Protein 8XPF (pdb70)

Secondary structure (DSSP, 8-state):
--HHHHHHHHHHHSEEEETTSS-HHHHHHHHHHHHHHS-----TGGGS-EESSPS-HHHHTGGG-HHHHHHHHHHHT-S-EEEEEEEEEEEE-GGGS---PPPPB---S-TT--S----SGGG--EEEEEESS-B-TTS--EEEEEEHHHHT--SS-TTSSSB--TTT-HHHHHH-EEE-B-TT-EEEEETTEEEE-----SSS-EEEEEEEEEEETTSTTSPPPP----TTSTTHHHHHHHHHHS-HHHHGGGTPPPTT-TT--HHHHHHHHHHSTT---GGG--/--SSBS-SSSS-B--

InterPro domains:
  IPR008775 Phytanoyl-CoA dioxygenase-like [PF05721] (13-214)

Nearest PDB structures (foldseek):
  7dt0-assembly3_D  TM=7.543E-01  e=2.116E-10  uncultured bacterium esnapd13
  5epa-assembly6_F  TM=6.819E-01  e=4.530E-11  Streptomyces nogalater
  7dt0-assembly4_G  TM=7.265E-01  e=2.116E-10  uncultured bacterium esnapd13
  4nmi-assembly1_A-2  TM=7.292E-01  e=3.258E-10  Virgibacillus salexigens
  5nch-assembly1_B  TM=6.716E-01  e=6.166E-11  Streptomyces muensis

Organism: NCBI:txid1761906

B-factor: mean 30.23, std 12.03, range [14.59, 106.21]

Sequence (301 aa):
MDSKSIAAELATRGYALVPDFLTGDALTEAVAAIETYFPDPEVAALKHAVPFPFTSNALNRHPLDLRVISSVVEELLGTTDLRMTSSFIQAKYGTAYGESKDQRLHNDAWAASSLVHPRADGVYQRVYGILYLTDVTEDTAPTYVVDRAAHLGVPLLTPEGTGAYSKEAYPELYERERPVVVSKGSLLLFVGDIVHRGSAYHGHLGRRLALFFNIHGAQARWTDKHLWSLRPAHPDWGTFRDLMIELEPRQRHLLGFPPPGDDYWTEETIKHLSEMYPGIDVEPYLPWYGWASNDGEGVAII

Solvent-accessible surface area: 14273 Å² total; per-residue (Å²): 88,88,30,134,57,19,5,57,69,0,42,86,122,0,62,12,63,14,88,92,6,9,78,54,111,44,24,91,90,0,28,55,7,0,65,106,46,2,71,76,40,165,74,81,81,56,39,60,3,42,39,1,24,1,74,31,21,12,0,0,80,7,0,0,25,62,87,0,0,32,0,0,31,73,21,4,64,22,93,51,0,50,1,12,2,0,15,0,27,3,50,8,0,61,44,54,35,166,33,94,76,78,104,0,34,8,41,9,43,6,69,71,63,127,71,101,11,128,35,73,33,31,60,11,24,0,32,1,11,0,0,2,26,84,4,69,111,75,25,0,2,4,44,3,21,38,20,1,84,102,55,68,19,60,21,80,5,128,87,50,56,14,14,0,16,133,152,66,33,76,140,7,26,121,164,22,147,42,10,77,11,71,98,0,2,0,0,0,6,0,1,5,0,0,10,21,14,3,12,12,117,22,115,120,22,23,14,1,0,0,27,2,8,0,5,0,24,76,5,215,59,19,78,94,9,151,66,105,39,175,80,92,78,124,45,24,21,35,14,79,67,0,7,53,85,4,84,46,94,19,4,41,2,21,34,24,35,49,74,78,55,145,112,14,64,158,110,24,17,116,73,14,47,101,87,16,85,72,14,85,29,132,53,3,98,120,103,68,2,59,30,96,88,41,74,147,27,61,12,70,76

Foldseek 3Di:
DDLLVQLVCCVFFFKDKFACLDDDVLLVVLLVQLCVLVPFVCPVVQQDWAWDDGLAVSQVCPVLPPSNLSNVCNNQVHLQKAWQTKTKGKAWAPLVHDFFWDFWFFQLAAPVPPDDADCHHQRKKKKKKQWSAFFDPQAWFKKFAGFCVVVVHDCQHPVGHRGDDCVRCVVRVVRIDGDGGHHRMMMMGIRRTTIITGTNNDHGGIIIIMMIMMGHCVVVVHHHYDDDDDCVDPSLVNVLVVQQPDDQSSVSNHVDQFAPGPVDDPVVLVVNCVSRPNHDCVSRHD/DPDDDDQPPHGHDHD

Radius of gyration: 19.46 Å; Cα contacts (8 Å, |Δi|>4): 621; chains: 2; bounding box: 51×50×48 Å

Structure (mmCIF, N/CA/C/O backbone):
data_8XPF
#
_entry.id   8XPF
#
_cell.length_a   121.363
_cell.length_b   61.010
_cell.length_c   56.346
_cell.angle_alpha   90.00
_cell.angle_beta   112.60
_cell.angle_gamma   90.00
#
_symmetry.space_group_name_H-M   'C 1 2 1'
#
loop_
_entity.id
_entity.type
_entity.pdbx_description
1 polymer '2OG-Fe(II) oxygenase'
2 polymer 'small peptide'
3 non-polymer '2-OXOGLUTARIC ACID'
4 non-polymer 'FE (III) ION'
5 water water
#
loop_
_atom_site.group_PDB
_atom_site.id
_atom_site.type_symbol
_atom_site.label_atom_id
_atom_site.label_alt_id
_atom_site.label_comp_id
_atom_site.label_asym_id
_atom_site.label_entity_id
_atom_site.label_seq_id
_atom_site.pdbx_PDB_ins_code
_atom_site.Cartn_x
_atom_site.Cartn_y
_atom_site.Cartn_z
_atom_site.occupancy
_atom_site.B_iso_or_equiv
_atom_site.auth_seq_id
_atom_site.auth_comp_id
_atom_site.auth_asym_id
_atom_site.auth_atom_id
_atom_site.pdbx_PDB_model_num
ATOM 1 N N . MET A 1 1 ? 24.128 -0.187 18.503 1.00 52.32 1 MET A N 1
ATOM 2 C CA . MET A 1 1 ? 24.037 0.050 17.063 1.00 45.95 1 MET A CA 1
ATOM 3 C C . MET A 1 1 ? 24.063 1.538 16.726 1.00 41.81 1 MET A C 1
ATOM 4 O O . MET A 1 1 ? 23.343 2.337 17.322 1.00 46.73 1 MET A O 1
ATOM 9 N N . ASP A 1 2 ? 24.898 1.891 15.756 1.00 38.50 2 ASP A N 1
ATOM 10 C CA . ASP A 1 2 ? 25.029 3.252 15.246 1.00 37.55 2 ASP A CA 1
ATOM 11 C C . ASP A 1 2 ? 24.327 3.255 13.893 1.00 36.21 2 ASP A C 1
ATOM 12 O O . ASP A 1 2 ? 24.871 2.752 12.907 1.00 33.77 2 ASP A O 1
ATOM 17 N N . SER A 1 3 ? 23.117 3.823 13.850 1.00 31.05 3 SER A N 1
ATOM 18 C CA . SER A 1 3 ? 22.296 3.743 12.643 1.00 31.50 3 SER A CA 1
ATOM 19 C C . SER A 1 3 ? 23.014 4.325 11.434 1.00 32.38 3 SER A C 1
ATOM 20 O O . SER A 1 3 ? 23.009 3.729 10.351 1.00 30.98 3 SER A O 1
ATOM 23 N N . LYS A 1 4 ? 23.601 5.511 11.588 1.00 33.13 4 LYS A N 1
ATOM 24 C CA . LYS A 1 4 ? 24.249 6.155 10.450 1.00 32.81 4 LYS A CA 1
ATOM 25 C C . LYS A 1 4 ? 25.458 5.358 9.981 1.00 35.81 4 LYS A C 1
ATOM 26 O O . LYS A 1 4 ? 25.711 5.253 8.775 1.00 35.25 4 LYS A O 1
ATOM 32 N N . SER A 1 5 ? 26.202 4.773 10.916 1.00 30.89 5 SER A N 1
ATOM 33 C CA . SER A 1 5 ? 27.352 3.957 10.545 1.00 33.59 5 SER A CA 1
ATOM 34 C C . SER A 1 5 ? 26.916 2.703 9.796 1.00 31.73 5 SER A C 1
ATOM 35 O O . SER A 1 5 ? 27.485 2.352 8.752 1.00 30.09 5 SER A O 1
ATOM 38 N N . ILE A 1 6 ? 25.903 2.013 10.314 1.00 28.88 6 ILE A N 1
ATOM 39 C CA . ILE A 1 6 ? 25.429 0.802 9.656 1.00 26.14 6 ILE A CA 1
ATOM 40 C C . ILE A 1 6 ? 24.869 1.129 8.282 1.00 27.69 6 ILE A C 1
ATOM 41 O O . ILE A 1 6 ? 25.130 0.415 7.310 1.00 26.09 6 ILE A O 1
ATOM 46 N N . ALA A 1 7 ? 24.082 2.205 8.180 1.00 27.70 7 ALA A N 1
ATOM 47 C CA . ALA A 1 7 ? 23.516 2.569 6.885 1.00 26.86 7 ALA A CA 1
ATOM 48 C C . ALA A 1 7 ? 24.604 2.922 5.877 1.00 29.77 7 ALA A C 1
ATOM 49 O O . ALA A 1 7 ? 24.457 2.634 4.684 1.00 27.38 7 ALA A O 1
ATOM 51 N N . ALA A 1 8 ? 25.706 3.524 6.336 1.00 28.00 8 ALA A N 1
ATOM 52 C CA . ALA A 1 8 ? 26.822 3.817 5.442 1.00 27.31 8 ALA A CA 1
ATOM 53 C C . ALA A 1 8 ? 27.482 2.538 4.945 1.00 29.62 8 ALA A C 1
ATOM 54 O O . ALA A 1 8 ? 27.864 2.451 3.774 1.00 27.97 8 ALA A O 1
ATOM 56 N N . GLU A 1 9 ? 27.650 1.541 5.819 1.00 29.55 9 GLU A N 1
ATOM 57 C CA . GLU A 1 9 ? 28.207 0.269 5.370 1.00 29.29 9 GLU A CA 1
ATOM 58 C C . GLU A 1 9 ? 27.275 -0.417 4.380 1.00 27.68 9 GLU A C 1
ATOM 59 O O . GLU A 1 9 ? 27.727 -0.979 3.377 1.00 25.92 9 GLU A O 1
ATOM 65 N N . LEU A 1 10 ? 25.966 -0.381 4.635 1.00 25.00 10 LEU A N 1
ATOM 66 C CA . LEU A 1 10 ? 25.033 -0.942 3.666 1.00 22.75 10 LEU A CA 1
ATOM 67 C C . LEU A 1 10 ? 25.160 -0.244 2.320 1.00 23.09 10 LEU A C 1
ATOM 68 O O . LEU A 1 10 ? 25.140 -0.898 1.270 1.00 23.72 10 LEU A O 1
ATOM 73 N N . ALA A 1 11 ? 25.297 1.084 2.328 1.00 24.89 11 ALA A N 1
ATOM 74 C CA . ALA A 1 11 ? 25.360 1.806 1.062 1.00 25.61 11 ALA A CA 1
ATOM 75 C C . ALA A 1 11 ? 26.636 1.485 0.292 1.00 23.96 11 ALA A C 1
ATOM 76 O O . ALA A 1 11 ? 26.606 1.386 -0.942 1.00 26.35 11 ALA A O 1
ATOM 78 N N . THR A 1 12 ? 27.762 1.314 0.994 1.00 24.37 12 THR A N 1
ATOM 79 C CA . THR A 1 12 ? 29.055 1.115 0.346 1.00 27.15 12 THR A CA 1
ATOM 80 C C . THR A 1 12 ? 29.331 -0.339 -0.014 1.00 28.63 12 THR A C 1
ATOM 81 O O . THR A 1 12 ? 29.819 -0.618 -1.118 1.00 28.20 12 THR A O 1
ATOM 85 N N . ARG A 1 13 ? 29.042 -1.269 0.900 1.00 24.63 13 ARG A N 1
ATOM 86 C CA . ARG A 1 13 ? 29.378 -2.670 0.718 1.00 25.65 13 ARG A CA 1
ATOM 87 C C . ARG A 1 13 ? 28.165 -3.547 0.467 1.00 22.93 13 ARG A C 1
ATOM 88 O O . ARG A 1 13 ? 28.326 -4.694 0.043 1.00 23.27 13 ARG A O 1
ATOM 96 N N . GLY A 1 14 ? 26.961 -3.050 0.745 1.00 21.23 14 GLY A N 1
ATOM 97 C CA . GLY A 1 14 ? 25.756 -3.821 0.561 1.00 19.98 14 GLY A CA 1
ATOM 98 C C . GLY A 1 14 ? 25.306 -4.634 1.759 1.00 19.33 14 GLY A C 1
ATOM 99 O O . GLY A 1 14 ? 24.182 -5.137 1.746 1.00 20.03 14 GLY A O 1
ATOM 100 N N . TYR A 1 15 ? 26.122 -4.761 2.801 1.00 19.01 15 TYR A N 1
ATOM 101 C CA . TYR A 1 15 ? 25.758 -5.583 3.950 1.00 19.41 15 TYR A CA 1
ATOM 102 C C . TYR A 1 15 ? 26.514 -5.097 5.174 1.00 19.98 15 TYR A C 1
ATOM 103 O O . TYR A 1 15 ? 27.576 -4.470 5.072 1.00 22.35 15 TYR A O 1
ATOM 112 N N . ALA A 1 16 ? 25.966 -5.429 6.340 1.00 20.38 16 ALA A N 1
ATOM 113 C CA . ALA A 1 16 ? 26.623 -5.165 7.608 1.00 23.47 16 ALA A CA 1
ATOM 114 C C . ALA A 1 16 ? 26.201 -6.252 8.581 1.00 22.22 16 ALA A C 1
ATOM 115 O O . ALA A 1 16 ? 25.014 -6.569 8.667 1.00 22.00 16 ALA A O 1
ATOM 117 N N . LEU A 1 17 ? 27.162 -6.830 9.288 1.00 24.55 17 LEU A N 1
ATOM 118 C CA . LEU A 1 17 ? 26.889 -7.818 10.323 1.00 26.00 17 LEU A CA 1
ATOM 119 C C . LEU A 1 17 ? 26.917 -7.133 11.686 1.00 24.41 17 LEU A C 1
ATOM 120 O O . LEU A 1 17 ? 27.922 -6.511 12.051 1.00 29.74 17 LEU A O 1
ATOM 125 N N . VAL A 1 18 ? 25.825 -7.258 12.438 1.00 24.87 18 VAL A N 1
ATOM 126 C CA . VAL A 1 18 ? 25.709 -6.684 13.777 1.00 28.16 18 VAL A CA 1
ATOM 127 C C . VAL A 1 18 ? 25.848 -7.807 14.797 1.00 26.92 18 VAL A C 1
ATOM 128 O O . VAL A 1 18 ? 24.889 -8.564 15.009 1.00 27.70 18 VAL A O 1
ATOM 132 N N . PRO A 1 19 ? 26.994 -7.957 15.453 1.00 28.73 19 PRO A N 1
ATOM 133 C CA . PRO A 1 19 ? 27.104 -8.985 16.487 1.00 31.85 19 PRO A CA 1
ATOM 134 C C . PRO A 1 19 ? 26.266 -8.597 17.694 1.00 31.16 19 PRO A C 1
ATOM 135 O O . PRO A 1 19 ? 26.054 -7.416 17.979 1.00 35.18 19 PRO A O 1
ATOM 139 N N . ASP A 1 20 ? 25.742 -9.607 18.380 1.00 32.96 20 ASP A N 1
ATOM 140 C CA . ASP A 1 20 ? 25.089 -9.390 19.672 1.00 30.87 20 ASP A CA 1
ATOM 141 C C . ASP A 1 20 ? 23.878 -8.464 19.551 1.00 31.78 20 ASP A C 1
ATOM 142 O O . ASP A 1 20 ? 23.585 -7.660 20.440 1.00 33.92 20 ASP A O 1
ATOM 147 N N . PHE A 1 21 ? 23.166 -8.576 18.431 1.00 27.17 21 PHE A N 1
ATOM 148 C CA . PHE A 1 21 ? 21.922 -7.838 18.276 1.00 25.74 21 PHE A CA 1
ATOM 149 C C . PHE A 1 21 ? 20.931 -8.232 19.363 1.00 30.10 21 PHE A C 1
ATOM 150 O O . PHE A 1 21 ? 20.240 -7.376 19.928 1.00 28.95 21 PHE A O 1
ATOM 158 N N . LEU A 1 22 ? 20.848 -9.524 19.667 1.00 27.38 22 LEU A N 1
ATOM 159 C CA . LEU A 1 22 ? 20.161 -10.020 20.850 1.00 28.35 22 LEU A CA 1
ATOM 160 C C . LEU A 1 22 ? 21.192 -10.589 21.810 1.00 32.35 22 LEU A C 1
ATOM 161 O O . LEU A 1 22 ? 22.126 -11.282 21.390 1.00 33.49 22 LEU A O 1
ATOM 166 N N . THR A 1 23 ? 21.022 -10.288 23.098 1.00 31.74 23 THR A N 1
ATOM 167 C CA . THR A 1 23 ? 21.850 -10.841 24.161 1.00 33.69 23 THR A CA 1
ATOM 168 C C . THR A 1 23 ? 20.952 -11.172 25.342 1.00 33.22 23 THR A C 1
ATOM 169 O O . THR A 1 23 ? 19.770 -10.829 25.360 1.00 33.39 23 THR A O 1
ATOM 173 N N . GLY A 1 24 ? 21.525 -11.845 26.336 1.00 35.95 24 GLY A N 1
ATOM 174 C CA . GLY A 1 24 ? 20.816 -12.077 27.578 1.00 38.65 24 GLY A CA 1
ATOM 175 C C . GLY A 1 24 ? 19.533 -12.869 27.400 1.00 37.94 24 GLY A C 1
ATOM 176 O O . GLY A 1 24 ? 19.414 -13.754 26.541 1.00 36.68 24 GLY A O 1
ATOM 177 N N . ASP A 1 25 ? 18.542 -12.535 28.233 1.00 36.32 25 ASP A N 1
ATOM 178 C CA . ASP A 1 25 ? 17.271 -13.251 28.192 1.00 37.77 25 ASP A CA 1
ATOM 179 C C . ASP A 1 25 ? 16.569 -13.104 26.849 1.00 34.97 25 ASP A C 1
ATOM 180 O O . ASP A 1 25 ? 15.868 -14.024 26.416 1.00 36.45 25 ASP A O 1
ATOM 185 N N . ALA A 1 26 ? 16.711 -11.956 26.185 1.00 32.43 26 ALA A N 1
ATOM 186 C CA . ALA A 1 26 ? 16.076 -11.809 24.880 1.00 30.49 26 ALA A CA 1
ATOM 187 C C . ALA A 1 26 ? 16.579 -12.866 23.903 1.00 31.74 26 ALA A C 1
ATOM 188 O O . ALA A 1 26 ? 15.793 -13.449 23.146 1.00 29.53 26 ALA A O 1
ATOM 190 N N . LEU A 1 27 ? 17.889 -13.131 23.905 1.00 30.48 27 LEU A N 1
ATOM 191 C CA . LEU A 1 27 ? 18.416 -14.177 23.037 1.00 29.78 27 LEU A CA 1
ATOM 192 C C . LEU A 1 27 ? 17.884 -15.541 23.458 1.00 28.39 27 LEU A C 1
ATOM 193 O O . LEU A 1 27 ? 17.382 -16.308 22.628 1.00 29.06 27 LEU A O 1
ATOM 198 N N . THR A 1 28 ? 17.957 -15.846 24.754 1.00 31.64 28 THR A N 1
ATOM 199 C CA . THR A 1 28 ? 17.490 -17.141 25.241 1.00 30.10 28 THR A CA 1
ATOM 200 C C . THR A 1 28 ? 16.022 -17.368 24.900 1.00 30.80 28 THR A C 1
ATOM 201 O O . THR A 1 28 ? 15.633 -18.470 24.496 1.00 30.39 28 THR A O 1
ATOM 205 N N . GLU A 1 29 ? 15.194 -16.334 25.040 1.00 29.39 29 GLU A N 1
ATOM 206 C CA . GLU A 1 29 ? 13.771 -16.488 24.754 1.00 29.77 29 GLU A CA 1
ATOM 207 C C . GLU A 1 29 ? 13.520 -16.681 23.267 1.00 28.90 29 GLU A C 1
ATOM 208 O O . GLU A 1 29 ? 12.634 -17.453 22.877 1.00 27.54 29 GLU A O 1
ATOM 214 N N . ALA A 1 30 ? 14.285 -15.983 22.422 1.00 25.95 30 ALA A N 1
ATOM 215 C CA . ALA A 1 30 ? 14.114 -16.145 20.983 1.00 25.66 30 ALA A CA 1
ATOM 216 C C . ALA A 1 30 ? 14.533 -17.540 20.543 1.00 26.26 30 ALA A C 1
ATOM 217 O O . ALA A 1 30 ? 13.861 -18.161 19.706 1.00 24.78 30 ALA A O 1
ATOM 219 N N . VAL A 1 31 ? 15.630 -18.054 21.108 1.00 26.06 31 VAL A N 1
ATOM 220 C CA . VAL A 1 31 ? 16.066 -19.408 20.779 1.00 28.76 31 VAL A CA 1
ATOM 221 C C . VAL A 1 31 ? 15.002 -20.414 21.187 1.00 28.81 31 VAL A C 1
ATOM 222 O O . VAL A 1 31 ? 14.632 -21.306 20.414 1.00 29.55 31 VAL A O 1
ATOM 226 N N . ALA A 1 32 ? 14.486 -20.282 22.412 1.00 29.13 32 ALA A N 1
ATOM 227 C CA . ALA A 1 32 ? 13.457 -21.205 22.869 1.00 31.72 32 ALA A CA 1
ATOM 228 C C . ALA A 1 32 ? 12.246 -21.149 21.951 1.00 29.25 32 ALA A C 1
ATOM 229 O O . ALA A 1 32 ? 11.668 -22.186 21.609 1.00 32.56 32 ALA A O 1
ATOM 231 N N . ALA A 1 33 ? 11.863 -19.943 21.528 1.00 26.90 33 ALA A N 1
ATOM 232 C CA . ALA A 1 33 ? 10.674 -19.783 20.697 1.00 27.11 33 ALA A CA 1
ATOM 233 C C . ALA A 1 33 ? 10.838 -20.493 19.360 1.00 27.94 33 ALA A C 1
ATOM 234 O O . ALA A 1 33 ? 9.947 -21.232 18.925 1.00 28.37 33 ALA A O 1
ATOM 236 N N . ILE A 1 34 ? 11.969 -20.272 18.681 1.00 26.22 34 ILE A N 1
ATOM 237 C CA . ILE A 1 34 ? 12.158 -20.923 17.389 1.00 26.12 34 ILE A CA 1
ATOM 238 C C . ILE A 1 34 ? 12.296 -22.432 17.550 1.00 27.39 34 ILE A C 1
ATOM 239 O O . ILE A 1 34 ? 11.911 -23.194 16.655 1.00 27.40 34 ILE A O 1
ATOM 244 N N . GLU A 1 35 ? 12.806 -22.893 18.694 1.00 29.42 35 GLU A N 1
ATOM 245 C CA . GLU A 1 35 ? 12.915 -24.328 18.931 1.00 30.38 35 GLU A CA 1
ATOM 246 C C . GLU A 1 35 ? 11.561 -25.001 19.141 1.00 33.81 35 GLU A C 1
ATOM 247 O O . GLU A 1 35 ? 11.457 -26.217 18.935 1.00 36.44 35 GLU A O 1
ATOM 253 N N . THR A 1 36 ? 10.520 -24.252 19.537 1.00 31.20 36 THR A N 1
ATOM 254 C CA . THR A 1 36 ? 9.183 -24.843 19.542 1.00 34.33 36 THR A CA 1
ATOM 255 C C . THR A 1 36 ? 8.775 -25.288 18.143 1.00 32.48 36 THR A C 1
ATOM 256 O O . THR A 1 36 ? 8.005 -26.243 17.993 1.00 35.98 36 THR A O 1
ATOM 260 N N . TYR A 1 37 ? 9.294 -24.630 17.109 1.00 29.54 37 TYR A N 1
ATOM 261 C CA . TYR A 1 3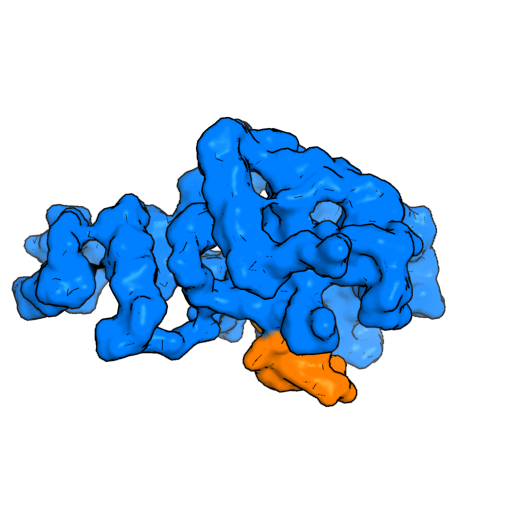7 ? 8.964 -25.006 15.742 1.00 28.30 37 TYR A CA 1
ATOM 262 C C . TYR A 1 37 ? 9.955 -26.007 15.171 1.00 30.95 37 TYR A C 1
ATOM 263 O O . TYR A 1 37 ? 9.565 -26.930 14.446 1.00 31.78 37 TYR A O 1
ATOM 272 N N . PHE A 1 38 ? 11.237 -25.835 15.470 1.00 30.40 38 PHE A N 1
ATOM 273 C CA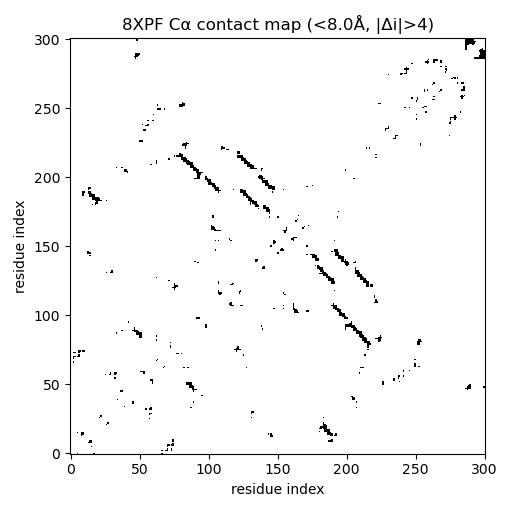 . PHE A 1 38 ? 12.295 -26.663 14.897 1.00 29.14 38 PHE A CA 1
ATOM 274 C C . PHE A 1 38 ? 13.130 -27.221 16.037 1.00 33.40 38 PHE A C 1
ATOM 275 O O . PHE A 1 38 ? 14.200 -26.686 16.361 1.00 34.78 38 PHE A O 1
ATOM 283 N N . PRO A 1 39 ? 12.676 -28.299 16.666 1.00 34.70 39 PRO A N 1
ATOM 284 C CA . PRO A 1 39 ? 13.405 -28.846 17.817 1.00 37.97 39 PRO A CA 1
ATOM 285 C C . PRO A 1 39 ? 14.734 -29.461 17.399 1.00 39.74 39 PRO A C 1
ATOM 286 O O . PRO A 1 39 ? 15.009 -29.709 16.223 1.00 40.73 39 PRO A O 1
ATOM 290 N N . ASP A 1 40 ? 15.574 -29.695 18.398 1.00 41.80 40 ASP A N 1
ATOM 291 C CA . ASP A 1 40 ? 16.875 -30.317 18.186 1.00 48.48 40 ASP A CA 1
ATOM 292 C C . ASP A 1 40 ? 16.660 -31.718 17.626 1.00 49.53 40 ASP A C 1
ATOM 293 O O . ASP A 1 40 ? 16.153 -32.595 18.336 1.00 48.85 40 ASP A O 1
ATOM 298 N N . PRO A 1 41 ? 17.014 -31.968 16.361 1.00 47.14 41 PRO A N 1
ATOM 299 C CA . PRO A 1 41 ? 16.741 -33.286 15.766 1.00 49.07 41 PRO A CA 1
ATOM 300 C C . PRO A 1 41 ? 17.509 -34.423 16.416 1.00 53.40 41 PRO A C 1
ATOM 301 O O . PRO A 1 41 ? 17.184 -35.591 16.160 1.00 54.31 41 PRO A O 1
ATOM 305 N N . GLU A 1 42 ? 18.507 -34.126 17.239 1.00 52.82 42 GLU A N 1
ATOM 306 C CA . GLU A 1 42 ? 19.209 -35.159 17.986 1.00 62.41 42 GLU A CA 1
ATOM 307 C C . GLU A 1 42 ? 18.243 -35.890 18.917 1.00 68.54 42 GLU A C 1
ATOM 308 O O . GLU A 1 42 ? 18.399 -37.083 19.183 1.00 67.02 42 GLU A O 1
ATOM 314 N N . VAL A 1 51 ? 11.147 -34.715 9.451 1.00 63.97 51 VAL A N 1
ATOM 315 C CA . VAL A 1 51 ? 11.897 -33.476 9.267 1.00 55.37 51 VAL A CA 1
ATOM 316 C C . VAL A 1 51 ? 11.581 -32.818 7.925 1.00 52.64 51 VAL A C 1
ATOM 317 O O . VAL A 1 51 ? 11.869 -31.638 7.720 1.00 48.31 51 VAL A O 1
ATOM 321 N N . ALA A 1 52 ? 10.969 -33.582 7.017 1.00 53.98 52 ALA A N 1
ATOM 322 C CA . ALA A 1 52 ? 10.627 -33.051 5.699 1.00 49.47 52 ALA A CA 1
ATOM 323 C C . ALA A 1 52 ? 9.805 -31.770 5.813 1.00 47.56 52 ALA A C 1
ATOM 324 O O . ALA A 1 52 ? 10.165 -30.726 5.255 1.00 46.48 52 ALA A O 1
ATOM 326 N N . ALA A 1 53 ? 8.683 -31.838 6.533 1.00 47.31 53 ALA A N 1
ATOM 327 C CA . ALA A 1 53 ? 7.858 -30.650 6.728 1.00 47.99 53 ALA A CA 1
ATOM 328 C C . ALA A 1 53 ? 8.607 -29.564 7.488 1.00 42.49 53 ALA A C 1
ATOM 329 O O . ALA A 1 53 ? 8.342 -28.371 7.287 1.00 38.23 53 ALA A O 1
ATOM 331 N N . LEU A 1 54 ? 9.559 -29.949 8.347 1.00 39.89 54 LEU A N 1
ATOM 332 C CA . LEU A 1 54 ? 10.313 -28.970 9.124 1.00 38.17 54 LEU A CA 1
ATOM 333 C C . LEU A 1 54 ? 11.326 -28.188 8.292 1.00 34.36 54 LEU A C 1
ATOM 334 O O . LEU A 1 54 ? 11.930 -27.245 8.815 1.00 32.61 54 LEU A O 1
ATOM 339 N N . LYS A 1 55 ? 11.523 -28.541 7.022 1.00 31.88 55 LYS A N 1
ATOM 340 C CA . LYS A 1 55 ? 12.353 -27.730 6.141 1.00 31.58 55 LYS A CA 1
ATOM 341 C C . LYS A 1 55 ? 11.629 -26.501 5.596 1.00 28.99 55 LYS A C 1
ATOM 342 O O . LYS A 1 55 ? 12.276 -25.629 5.012 1.00 28.21 55 LYS A O 1
ATOM 348 N N . HIS A 1 56 ? 10.315 -26.388 5.783 1.00 28.64 56 HIS A N 1
ATOM 349 C CA . HIS A 1 56 ? 9.588 -25.261 5.212 1.00 28.03 56 HIS A CA 1
ATOM 350 C C . HIS A 1 56 ? 9.639 -24.050 6.133 1.00 24.14 56 HIS A C 1
ATOM 351 O O . HIS A 1 56 ? 9.488 -24.173 7.351 1.00 27.45 56 HIS A O 1
ATOM 358 N N . ALA A 1 57 ? 9.856 -22.882 5.534 1.00 25.20 57 ALA A N 1
ATOM 359 C CA . ALA A 1 57 ? 9.788 -21.630 6.272 1.00 21.93 57 ALA A CA 1
ATOM 360 C C . ALA A 1 57 ? 8.369 -21.431 6.795 1.00 22.76 57 ALA A C 1
ATOM 361 O O . ALA A 1 57 ? 7.397 -21.793 6.129 1.00 25.29 57 ALA A O 1
ATOM 363 N N . VAL A 1 58 ? 8.259 -20.858 7.986 1.00 18.05 58 VAL A N 1
ATOM 364 C CA . VAL A 1 58 ? 6.983 -20.548 8.634 1.00 17.32 58 VAL A CA 1
ATOM 365 C C . VAL A 1 58 ? 6.833 -19.034 8.667 1.00 17.66 58 VAL A C 1
ATOM 366 O O . VAL A 1 58 ? 7.725 -18.349 9.176 1.00 16.79 58 VAL A O 1
ATOM 370 N N . PRO A 1 59 ? 5.738 -18.478 8.156 1.00 16.94 59 PRO A N 1
ATOM 371 C CA . PRO A 1 59 ? 5.600 -17.023 8.066 1.00 17.57 59 PRO A CA 1
ATOM 372 C C . PRO A 1 59 ? 5.097 -16.381 9.356 1.00 17.56 59 PRO A C 1
ATOM 373 O O . PRO A 1 59 ? 4.399 -16.998 10.169 1.00 19.52 59 PRO A O 1
ATOM 377 N N . PHE A 1 60 ? 5.453 -15.101 9.499 1.00 17.32 60 PHE A N 1
ATOM 378 C CA . PHE A 1 60 ? 4.917 -14.226 10.544 1.00 17.61 60 PHE A CA 1
ATOM 379 C C . PHE A 1 60 ? 3.399 -14.114 10.376 1.00 17.31 60 PHE A C 1
ATOM 380 O O . PHE A 1 60 ? 2.897 -14.163 9.250 1.00 18.67 60 PHE A O 1
ATOM 388 N N . PRO A 1 61 ? 2.637 -13.982 11.474 1.00 17.32 61 PRO A N 1
ATOM 389 C CA . PRO A 1 61 ? 3.059 -13.881 12.871 1.00 17.69 61 PRO A CA 1
ATOM 390 C C . PRO A 1 61 ? 3.267 -15.248 13.506 1.00 19.23 61 PRO A C 1
ATOM 391 O O . PRO A 1 61 ? 2.610 -16.251 13.189 1.00 20.21 61 PRO A O 1
ATOM 395 N N . PHE A 1 62 ? 4.205 -15.286 14.448 1.00 18.88 62 PHE A N 1
ATOM 396 C CA . PHE A 1 62 ? 4.586 -16.500 15.147 1.00 21.20 62 PHE A CA 1
ATOM 397 C C . PHE A 1 62 ? 3.818 -16.644 16.456 1.00 22.87 62 PHE A C 1
ATOM 398 O O . PHE A 1 62 ? 3.093 -15.745 16.892 1.00 23.14 62 PHE A O 1
ATOM 406 N N . THR A 1 63 ? 3.963 -17.810 17.073 1.00 22.79 63 THR A N 1
ATOM 407 C CA . THR A 1 63 ? 3.270 -18.083 18.329 1.00 23.40 63 THR A CA 1
ATOM 408 C C . THR A 1 63 ? 3.947 -17.446 19.535 1.00 24.28 63 THR A C 1
ATOM 409 O O . THR A 1 63 ? 3.425 -17.574 20.652 1.00 28.12 63 THR A O 1
ATOM 413 N N . SER A 1 64 ? 5.062 -16.750 19.345 1.00 23.50 64 SER A N 1
ATOM 414 C CA . SER A 1 64 ? 5.755 -16.086 20.434 1.00 25.04 64 SER A CA 1
ATOM 415 C C . SER A 1 64 ? 6.189 -14.700 19.991 1.00 23.13 64 SER A C 1
ATOM 416 O O . SER A 1 64 ? 6.727 -14.523 18.890 1.00 21.79 64 SER A O 1
ATOM 419 N N . ASN A 1 65 ? 5.995 -13.724 20.872 1.00 23.31 65 ASN A N 1
ATOM 420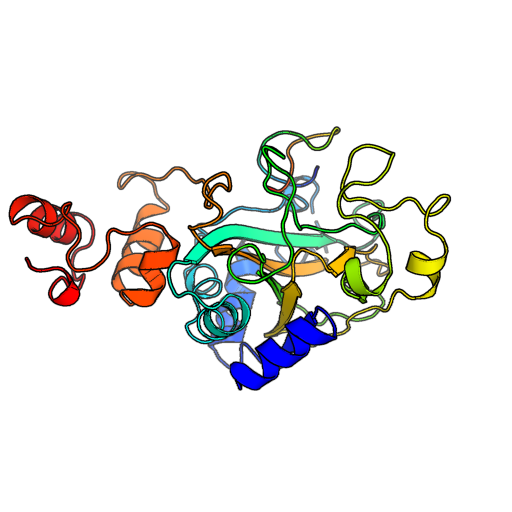 C CA . ASN A 1 65 ? 6.489 -12.383 20.602 1.00 21.17 65 ASN A CA 1
ATOM 421 C C . ASN A 1 65 ? 7.993 -12.241 20.798 1.00 22.56 65 ASN A C 1
ATOM 422 O O . ASN A 1 65 ? 8.555 -11.231 20.361 1.00 23.72 65 ASN A O 1
ATOM 427 N N . ALA A 1 66 ? 8.647 -13.230 21.415 1.00 23.56 66 ALA A N 1
ATOM 428 C CA . ALA A 1 66 ? 10.105 -13.312 21.371 1.00 23.62 66 ALA A CA 1
ATOM 429 C C . ALA A 1 66 ? 10.627 -13.531 19.956 1.00 24.57 66 ALA A C 1
ATOM 430 O O . ALA A 1 66 ? 11.846 -13.494 19.744 1.00 26.42 66 ALA A O 1
ATOM 432 N N . LEU A 1 67 ? 9.750 -13.785 18.994 1.00 21.46 67 LEU A N 1
ATOM 433 C CA . LEU A 1 67 ? 10.097 -13.751 17.577 1.00 21.39 67 LEU A CA 1
ATOM 434 C C . LEU A 1 67 ? 9.425 -12.604 16.845 1.00 21.86 67 LEU A C 1
ATOM 435 O O . LEU A 1 67 ? 10.075 -11.908 16.071 1.00 22.24 67 LEU A O 1
ATOM 440 N N . ASN A 1 68 ? 8.140 -12.358 17.122 1.00 21.45 68 ASN A N 1
ATOM 441 C CA . ASN A 1 68 ? 7.395 -11.346 16.382 1.00 19.60 68 ASN A CA 1
ATOM 442 C C . ASN A 1 68 ? 7.979 -9.950 16.537 1.00 20.48 68 ASN A C 1
ATOM 443 O O . ASN A 1 68 ? 7.872 -9.136 15.613 1.00 21.78 68 ASN A O 1
ATOM 448 N N . ARG A 1 69 ? 8.539 -9.625 17.700 1.00 21.87 69 ARG A N 1
ATOM 449 C CA . ARG A 1 69 ? 8.924 -8.236 17.915 1.00 22.85 69 ARG A CA 1
ATOM 450 C C . ARG A 1 69 ? 10.185 -7.849 17.149 1.00 23.30 69 ARG A C 1
ATOM 451 O O . ARG A 1 69 ? 10.411 -6.659 16.913 1.00 24.95 69 ARG A O 1
ATOM 459 N N . HIS A 1 70 ? 11.001 -8.812 16.749 1.00 21.58 70 HIS A N 1
ATOM 460 C CA . HIS A 1 70 ? 12.337 -8.466 16.265 1.00 23.12 70 HIS A CA 1
ATOM 461 C C . HIS A 1 70 ? 12.406 -7.790 14.899 1.00 21.30 70 HIS A C 1
ATOM 462 O O . HIS A 1 70 ? 13.215 -6.871 14.728 1.00 22.39 70 HIS A O 1
ATOM 469 N N . PRO A 1 71 ? 11.606 -8.186 13.910 1.00 20.92 71 PRO A N 1
ATOM 470 C CA . PRO A 1 71 ? 11.624 -7.442 12.641 1.00 22.28 71 PRO A CA 1
ATOM 471 C C . PRO A 1 71 ? 11.239 -5.985 12.810 1.00 23.98 71 PRO A C 1
ATOM 472 O O . PRO A 1 71 ? 11.548 -5.165 11.938 1.00 26.26 71 PRO A O 1
ATOM 476 N N . LEU A 1 72 ? 10.563 -5.640 13.903 1.00 20.23 72 LEU A N 1
ATOM 477 C CA . LEU A 1 72 ? 10.122 -4.280 14.157 1.00 24.18 72 LEU A CA 1
ATOM 478 C C . LEU A 1 72 ? 10.990 -3.565 15.182 1.00 23.75 72 LEU A C 1
ATOM 479 O O . LEU A 1 72 ? 10.611 -2.497 15.664 1.00 24.98 72 LEU A O 1
ATOM 484 N N . ASP A 1 73 ? 12.151 -4.122 15.516 1.00 21.42 73 ASP A N 1
ATOM 485 C CA . ASP A 1 73 ? 13.032 -3.516 16.510 1.00 22.92 73 ASP A CA 1
ATOM 486 C C . ASP A 1 73 ? 13.331 -2.073 16.118 1.00 23.93 73 ASP A C 1
ATOM 487 O O . ASP A 1 73 ? 13.617 -1.781 14.953 1.00 22.12 73 ASP A O 1
ATOM 492 N N . LEU A 1 74 ? 13.242 -1.165 17.093 1.00 25.28 74 LEU A N 1
ATOM 493 C CA . LEU A 1 74 ? 13.490 0.246 16.810 1.00 24.76 74 LEU A CA 1
ATOM 494 C C . LEU A 1 74 ? 14.865 0.474 16.188 1.00 28.26 74 LEU A C 1
ATOM 495 O O . LEU A 1 74 ? 15.042 1.410 15.402 1.00 26.17 74 LEU A O 1
ATOM 500 N N . ARG A 1 75 ? 15.852 -0.354 16.533 1.00 23.82 75 ARG A N 1
ATOM 501 C CA . ARG A 1 75 ? 17.191 -0.176 15.975 1.00 26.24 75 ARG A CA 1
ATOM 502 C C . ARG A 1 75 ? 17.217 -0.522 14.493 1.00 25.98 75 ARG A C 1
ATOM 503 O O . ARG A 1 75 ? 17.957 0.098 13.713 1.00 24.04 75 ARG A O 1
ATOM 511 N N . VAL A 1 76 ? 16.451 -1.538 14.099 1.00 22.83 76 VAL A N 1
ATOM 512 C CA . VAL A 1 76 ? 16.341 -1.894 12.685 1.00 22.54 76 VAL A CA 1
ATOM 513 C C . VAL A 1 76 ? 15.633 -0.785 11.926 1.00 22.55 76 VAL A C 1
ATOM 514 O O . VAL A 1 76 ? 16.090 -0.333 10.873 1.00 21.71 76 VAL A O 1
ATOM 518 N N . ILE A 1 77 ? 14.512 -0.308 12.466 1.00 21.62 77 ILE A N 1
ATOM 519 C CA . ILE A 1 77 ? 13.788 0.773 11.808 1.00 21.49 77 ILE A CA 1
ATOM 520 C C . ILE A 1 77 ? 14.701 1.969 11.593 1.00 24.59 77 ILE A C 1
ATOM 521 O O . ILE A 1 77 ? 14.713 2.576 10.514 1.00 23.62 77 ILE A O 1
ATOM 526 N N A SER A 1 78 ? 15.495 2.318 12.606 0.56 23.49 78 SER A N 1
ATOM 527 N N B SER A 1 78 ? 15.496 2.313 12.610 0.44 23.49 78 SER A N 1
ATOM 528 C CA A SER A 1 78 ? 16.366 3.480 12.486 0.56 25.15 78 SER A CA 1
ATOM 529 C CA B SER A 1 78 ? 16.379 3.469 12.513 0.44 25.17 78 SER A CA 1
ATOM 530 C C A SER A 1 78 ? 17.358 3.318 11.341 0.56 24.46 78 SER A C 1
ATOM 531 C C B SER A 1 78 ? 17.364 3.318 11.359 0.44 24.47 78 SER A C 1
ATOM 532 O O A SER A 1 78 ? 17.601 4.267 10.589 0.56 25.28 78 SER A O 1
ATOM 533 O O B SER A 1 78 ? 17.611 4.277 10.620 0.44 25.24 78 SER A O 1
ATOM 538 N N . VAL A 1 79 ? 17.934 2.123 11.188 1.00 23.38 79 VAL A N 1
ATOM 539 C CA . VAL A 1 79 ? 18.856 1.886 10.074 1.00 22.26 79 VAL A CA 1
ATOM 540 C C . VAL A 1 79 ? 18.147 2.090 8.745 1.00 22.88 79 VAL A C 1
ATOM 541 O O . VAL A 1 79 ? 18.656 2.766 7.844 1.00 23.81 79 VAL A O 1
ATOM 545 N N . VAL A 1 80 ? 16.984 1.463 8.581 1.00 20.92 80 VAL A N 1
ATOM 546 C CA . VAL A 1 80 ? 16.299 1.514 7.295 1.00 21.06 80 VAL A CA 1
ATOM 547 C C . VAL A 1 80 ? 15.888 2.941 6.963 1.00 23.88 80 VAL A C 1
ATOM 548 O O . VAL A 1 80 ? 16.015 3.393 5.814 1.00 22.56 80 VAL A O 1
ATOM 552 N N . GLU A 1 81 ? 15.413 3.681 7.968 1.00 22.26 81 GLU A N 1
ATOM 553 C CA . GLU A 1 81 ? 15.039 5.076 7.761 1.00 26.38 81 GLU A CA 1
ATOM 554 C C . GLU A 1 81 ? 16.220 5.891 7.260 1.00 27.27 81 GLU A C 1
ATOM 555 O O . GLU A 1 81 ? 16.067 6.738 6.375 1.00 27.19 81 GLU A O 1
ATOM 561 N N . GLU A 1 82 ? 17.406 5.660 7.829 1.00 26.86 82 GLU A N 1
ATOM 562 C CA . GLU A 1 82 ? 18.592 6.387 7.391 1.00 26.43 82 GLU A CA 1
ATOM 563 C C . GLU A 1 82 ? 18.988 6.012 5.967 1.00 27.22 82 GLU A C 1
ATOM 564 O O . GLU A 1 82 ? 19.336 6.886 5.168 1.00 28.97 82 GLU A O 1
ATOM 570 N N . LEU A 1 83 ? 18.943 4.720 5.630 1.00 23.34 83 LEU A N 1
ATOM 571 C CA . LEU A 1 83 ? 19.370 4.300 4.299 1.00 22.54 83 LEU A CA 1
ATOM 572 C C . LEU A 1 83 ? 18.402 4.769 3.220 1.00 23.61 83 LEU A C 1
ATOM 573 O O . LEU A 1 83 ? 18.834 5.260 2.171 1.00 26.73 83 LEU A O 1
ATOM 578 N N . LEU A 1 84 ? 17.093 4.631 3.455 1.00 23.51 84 LEU A N 1
ATOM 579 C CA . LEU A 1 84 ? 16.102 4.964 2.436 1.00 23.99 84 LEU A CA 1
ATOM 580 C C . LEU A 1 84 ? 15.754 6.443 2.406 1.00 25.92 84 LEU A C 1
ATOM 581 O O . LEU A 1 84 ? 15.280 6.933 1.376 1.00 27.46 84 LEU A O 1
ATOM 586 N N . GLY A 1 85 ? 15.954 7.156 3.505 1.00 24.53 85 GLY A N 1
ATOM 587 C CA . GLY A 1 85 ? 15.583 8.554 3.538 1.00 27.57 85 GLY A CA 1
ATOM 588 C C . GLY A 1 85 ? 14.110 8.813 3.735 1.00 28.68 85 GLY A C 1
ATOM 589 O O . GLY A 1 85 ? 13.629 9.887 3.356 1.00 31.44 85 GLY A O 1
ATOM 590 N N . THR A 1 86 ? 13.383 7.869 4.330 1.00 27.42 86 THR A N 1
ATOM 591 C CA . THR A 1 86 ? 11.968 8.038 4.625 1.00 27.98 86 THR A CA 1
ATOM 592 C C . THR A 1 86 ? 11.609 7.256 5.880 1.00 29.49 86 THR A C 1
ATOM 593 O O . THR A 1 86 ? 12.240 6.246 6.213 1.00 27.41 86 THR A O 1
ATOM 597 N N . THR A 1 87 ? 10.579 7.733 6.571 1.00 26.82 87 THR A N 1
ATOM 598 C CA . THR A 1 87 ? 9.994 6.984 7.673 1.00 26.96 87 THR A CA 1
ATOM 599 C C . THR A 1 87 ? 8.777 6.166 7.255 1.00 26.42 87 THR A C 1
ATOM 600 O O . THR A 1 87 ? 8.255 5.408 8.074 1.00 25.71 87 THR A O 1
ATOM 604 N N . ASP A 1 88 ? 8.314 6.286 6.011 1.00 24.53 88 ASP A N 1
ATOM 605 C CA . ASP A 1 88 ? 7.091 5.597 5.588 1.00 22.83 88 ASP A CA 1
ATOM 606 C C . ASP A 1 88 ? 7.462 4.191 5.128 1.00 25.08 88 ASP A C 1
ATOM 607 O O . ASP A 1 88 ? 7.556 3.900 3.934 1.00 24.83 88 ASP A O 1
ATOM 612 N N . LEU A 1 89 ? 7.674 3.306 6.099 1.00 19.45 89 LEU A N 1
ATOM 613 C CA . LEU A 1 89 ? 8.198 1.969 5.847 1.00 20.10 89 LEU A CA 1
ATOM 614 C C . LEU A 1 89 ? 7.122 0.915 6.059 1.00 18.60 89 LEU A C 1
ATOM 615 O O . LEU A 1 89 ? 6.158 1.117 6.809 1.00 17.98 89 LEU A O 1
ATOM 620 N N . ARG A 1 90 ? 7.319 -0.232 5.410 1.00 17.57 90 ARG A N 1
ATOM 621 C CA . ARG A 1 90 ? 6.470 -1.397 5.611 1.00 16.71 90 ARG A CA 1
ATOM 622 C C . ARG A 1 90 ? 7.317 -2.654 5.729 1.00 18.83 90 ARG A C 1
ATOM 623 O O . ARG A 1 90 ? 8.340 -2.795 5.047 1.00 16.22 90 ARG A O 1
ATOM 631 N N . MET A 1 91 ? 6.870 -3.581 6.570 1.00 16.16 91 MET A N 1
ATOM 632 C CA . MET A 1 91 ? 7.458 -4.915 6.618 1.00 15.09 91 MET A CA 1
ATOM 633 C C . MET A 1 91 ? 6.943 -5.714 5.423 1.00 15.89 91 MET A C 1
ATOM 634 O O . MET A 1 91 ? 5.738 -5.984 5.314 1.00 19.44 91 MET A O 1
ATOM 639 N N . THR A 1 92 ? 7.864 -6.083 4.522 1.00 15.62 92 THR A N 1
ATOM 640 C CA . THR A 1 92 ? 7.527 -6.811 3.303 1.00 15.10 92 THR A CA 1
ATOM 641 C C . THR A 1 92 ? 7.252 -8.286 3.577 1.00 17.34 92 THR A C 1
ATOM 642 O O . THR A 1 92 ? 6.410 -8.901 2.917 1.00 18.03 92 THR A O 1
ATOM 646 N N . SER A 1 93 ? 8.008 -8.873 4.502 1.00 15.61 93 SER A N 1
ATOM 647 C CA . SER A 1 93 ? 7.980 -10.303 4.740 1.00 16.86 93 SER A CA 1
ATOM 648 C C . SER A 1 93 ? 8.681 -10.573 6.058 1.00 16.68 93 SER A C 1
ATOM 649 O O . SER A 1 93 ? 9.594 -9.839 6.458 1.00 16.73 93 SER A O 1
ATOM 652 N N . SER A 1 94 ? 8.252 -11.641 6.728 1.00 16.15 94 SER A N 1
ATOM 653 C CA . SER A 1 94 ? 9.034 -12.185 7.828 1.00 16.58 94 SER A CA 1
ATOM 654 C C . SER A 1 94 ? 8.697 -13.660 7.955 1.00 16.08 94 SER A C 1
ATOM 655 O O . SER A 1 94 ? 7.547 -14.062 7.752 1.00 16.97 94 SER A O 1
ATOM 658 N N . PHE A 1 95 ? 9.716 -14.471 8.253 1.00 14.95 95 PHE A N 1
ATOM 659 C CA . PHE A 1 95 ? 9.506 -15.901 8.408 1.00 15.43 95 PHE A CA 1
ATOM 660 C C . PHE A 1 95 ? 10.659 -16.466 9.222 1.00 15.84 95 PHE A C 1
ATOM 661 O O . PHE A 1 95 ? 11.703 -15.824 9.384 1.00 17.94 95 PHE A O 1
ATOM 669 N N . ILE A 1 96 ? 10.457 -17.666 9.735 1.00 15.80 96 ILE A N 1
ATOM 670 C CA . ILE A 1 96 ? 11.527 -18.414 10.390 1.00 17.92 96 ILE A CA 1
ATOM 671 C C . ILE A 1 96 ? 11.815 -19.646 9.553 1.00 18.87 96 ILE A C 1
ATOM 672 O O . ILE A 1 96 ? 10.930 -20.174 8.874 1.00 18.75 96 ILE A O 1
ATOM 677 N N . GLN A 1 97 ? 13.064 -20.113 9.593 1.00 18.93 97 GLN A N 1
ATOM 678 C CA . GLN A 1 97 ? 13.400 -21.302 8.829 1.00 20.69 97 GLN A CA 1
ATOM 679 C C . GLN A 1 97 ? 14.572 -22.013 9.485 1.00 23.14 97 GLN A C 1
ATOM 680 O O . GLN A 1 97 ? 15.455 -21.378 10.070 1.00 22.54 97 GLN A O 1
ATOM 686 N N . ALA A 1 98 ? 14.546 -23.337 9.406 1.00 21.47 98 ALA A N 1
ATOM 687 C CA . ALA A 1 98 ? 15.674 -24.176 9.787 1.00 23.56 98 ALA A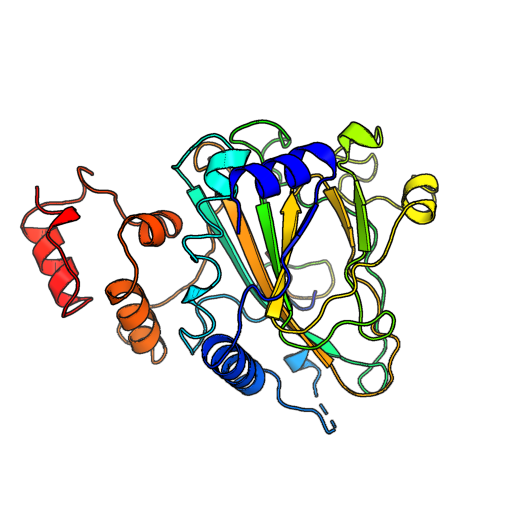 CA 1
ATOM 688 C C . ALA A 1 98 ? 16.265 -24.785 8.526 1.00 26.48 98 ALA A C 1
ATOM 689 O O . ALA A 1 98 ? 15.533 -25.172 7.611 1.00 27.18 98 ALA A O 1
ATOM 691 N N . LYS A 1 99 ? 17.592 -24.865 8.471 1.00 23.27 99 LYS A N 1
ATOM 692 C CA . LYS A 1 99 ? 18.283 -25.534 7.376 1.00 25.95 99 LYS A CA 1
ATOM 693 C C . LYS A 1 99 ? 19.055 -26.699 7.973 1.00 23.99 99 LYS A C 1
ATOM 694 O O . LYS A 1 99 ? 19.949 -26.495 8.802 1.00 26.08 99 LYS A O 1
ATOM 700 N N . TYR A 1 100 ? 18.705 -27.913 7.565 1.00 25.24 100 TYR A N 1
ATOM 701 C CA . TYR A 1 100 ? 19.177 -29.117 8.230 1.00 27.76 100 TYR A CA 1
ATOM 702 C C . TYR A 1 100 ? 20.426 -29.699 7.570 1.00 26.51 100 TYR A C 1
ATOM 703 O O . TYR A 1 100 ? 20.658 -29.531 6.370 1.00 28.45 100 TYR A O 1
ATOM 712 N N . GLY A 1 101 ? 21.210 -30.413 8.371 1.00 26.68 101 GLY A N 1
ATOM 713 C CA . GLY A 1 101 ? 22.420 -31.069 7.900 1.00 27.76 101 GLY A CA 1
ATOM 714 C C . GLY A 1 101 ? 22.142 -32.254 6.985 1.00 32.76 101 GLY A C 1
ATOM 715 O O . GLY A 1 101 ? 21.000 -32.637 6.724 1.00 31.98 101 GLY A O 1
ATOM 716 N N . THR A 1 102 ? 23.238 -32.864 6.506 1.00 28.70 102 THR A N 1
ATOM 717 C CA . THR A 1 102 ? 23.153 -33.899 5.478 1.00 31.93 102 THR A CA 1
ATOM 718 C C . THR A 1 102 ? 22.499 -35.183 5.967 1.00 32.48 102 THR A C 1
ATOM 719 O O . THR A 1 102 ? 22.033 -35.968 5.138 1.00 36.59 102 THR A O 1
ATOM 723 N N . ALA A 1 103 ? 22.466 -35.431 7.279 1.00 33.03 103 ALA A N 1
ATOM 724 C CA . ALA A 1 103 ? 21.778 -36.612 7.790 1.00 35.26 103 ALA A CA 1
ATOM 725 C C . ALA A 1 103 ? 20.291 -36.598 7.457 1.00 34.22 103 ALA A C 1
ATOM 726 O O . ALA A 1 103 ? 19.641 -37.647 7.520 1.00 39.37 103 ALA A O 1
ATOM 728 N N . TYR A 1 104 ? 19.740 -35.441 7.100 1.00 35.84 104 TYR A N 1
ATOM 729 C CA . TYR A 1 104 ? 18.310 -35.302 6.867 1.00 36.59 104 TYR A CA 1
ATOM 730 C C . TYR A 1 104 ? 17.972 -35.081 5.394 1.00 39.87 104 TYR A C 1
ATOM 731 O O . TYR A 1 104 ? 16.871 -34.626 5.076 1.00 40.12 104 TYR A O 1
ATOM 740 N N . GLY A 1 105 ? 18.888 -35.399 4.491 1.00 37.65 105 GLY A N 1
ATOM 741 C CA . GLY A 1 105 ? 18.655 -35.268 3.067 1.00 38.21 105 GLY A CA 1
ATOM 742 C C . GLY A 1 105 ? 19.636 -34.313 2.412 1.00 46.75 105 GLY A C 1
ATOM 743 O O . GLY A 1 105 ? 20.324 -33.530 3.064 1.00 47.35 105 GLY A O 1
ATOM 744 N N . GLU A 1 106 ? 19.673 -34.395 1.082 1.00 50.79 106 GLU A N 1
ATOM 745 C CA . GLU A 1 106 ? 20.610 -33.597 0.297 1.00 57.69 106 GLU A CA 1
ATOM 746 C C . GLU A 1 106 ? 20.335 -32.105 0.447 1.00 56.91 106 GLU A C 1
ATOM 747 O O . GLU A 1 106 ? 19.209 -31.639 0.241 1.00 55.55 106 GLU A O 1
ATOM 753 N N . SER A 1 107 ? 21.380 -31.357 0.794 1.00 53.80 107 SER A N 1
ATOM 754 C CA . SER A 1 107 ? 21.329 -29.908 0.952 1.00 53.71 107 SER A CA 1
ATOM 755 C C . SER A 1 107 ? 22.087 -29.271 -0.205 1.00 54.92 107 SER A C 1
ATOM 756 O O . SER A 1 107 ? 23.222 -29.663 -0.498 1.00 51.18 107 SER A O 1
ATOM 759 N N . LYS A 1 108 ? 21.464 -28.291 -0.855 1.00 53.87 108 LYS A N 1
ATOM 760 C CA . LYS A 1 108 ? 22.017 -27.682 -2.056 1.00 51.96 108 LYS A CA 1
ATOM 761 C C . LYS A 1 108 ? 22.273 -26.195 -1.839 1.00 48.79 108 LYS A C 1
ATOM 762 O O . LYS A 1 108 ? 21.673 -25.556 -0.969 1.00 44.67 108 LYS A O 1
ATOM 768 N N . ASP A 1 109 ? 23.192 -25.656 -2.639 1.00 49.32 109 ASP A N 1
ATOM 769 C CA . ASP A 1 109 ? 23.473 -24.228 -2.655 1.00 41.52 109 ASP A CA 1
ATOM 770 C C . ASP A 1 109 ? 22.510 -23.535 -3.610 1.00 44.39 109 ASP A C 1
ATOM 771 O O . ASP A 1 109 ? 22.219 -24.050 -4.695 1.00 46.59 109 ASP A O 1
ATOM 776 N N . GLN A 1 110 ? 22.008 -22.373 -3.195 1.00 36.53 110 GLN A N 1
ATOM 777 C CA . GLN A 1 110 ? 21.262 -21.503 -4.092 1.00 34.14 110 GLN A CA 1
ATOM 778 C C . GLN A 1 110 ? 22.218 -20.873 -5.100 1.00 29.31 110 GLN A C 1
ATOM 779 O O . GLN A 1 110 ? 23.417 -20.746 -4.855 1.00 32.64 110 GLN A O 1
ATOM 785 N N . ARG A 1 111 ? 21.671 -20.442 -6.234 1.00 25.97 111 ARG A N 1
ATOM 786 C CA . ARG A 1 111 ? 22.438 -19.573 -7.117 1.00 24.37 111 ARG A CA 1
ATOM 787 C C . ARG A 1 111 ? 22.546 -18.170 -6.518 1.00 21.88 111 ARG A C 1
ATOM 788 O O . ARG A 1 111 ? 21.662 -17.708 -5.786 1.00 20.24 111 ARG A O 1
ATOM 796 N N . LEU A 1 112 ? 23.659 -17.494 -6.820 1.00 20.35 112 LEU A N 1
ATOM 797 C CA . LEU A 1 112 ? 23.760 -16.078 -6.490 1.00 18.73 112 LEU A CA 1
ATOM 798 C C . LEU A 1 112 ? 22.618 -15.324 -7.162 1.00 19.80 112 LEU A C 1
ATOM 799 O O . LEU A 1 112 ? 22.232 -15.629 -8.294 1.00 19.71 112 LEU A O 1
ATOM 804 N N . HIS A 1 113 ? 22.088 -14.326 -6.467 1.00 18.09 113 HIS A N 1
ATOM 805 C CA . HIS A 1 113 ? 20.922 -13.600 -6.956 1.00 17.02 113 HIS A CA 1
ATOM 806 C C . HIS A 1 113 ? 20.841 -12.270 -6.225 1.00 18.10 113 HIS A C 1
ATOM 807 O O . HIS A 1 113 ? 21.536 -12.036 -5.231 1.00 18.28 113 HIS A O 1
ATOM 814 N N . ASN A 1 114 ? 19.978 -11.391 -6.731 1.00 18.16 114 ASN A N 1
ATOM 815 C CA . ASN A 1 114 ? 19.560 -10.215 -5.983 1.00 16.85 114 ASN A CA 1
ATOM 816 C C . ASN A 1 114 ? 18.113 -10.395 -5.539 1.00 17.62 114 ASN A C 1
ATOM 817 O O . ASN A 1 114 ? 17.368 -11.219 -6.082 1.00 18.57 114 ASN A O 1
ATOM 822 N N . ASP A 1 115 ? 17.755 -9.651 -4.497 1.00 16.76 115 ASP A N 1
ATOM 823 C CA . ASP A 1 115 ? 16.374 -9.611 -4.027 1.00 16.67 115 ASP A CA 1
ATOM 824 C C .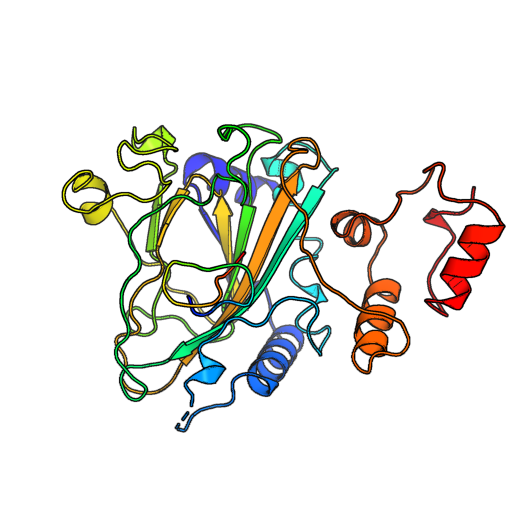 ASP A 1 115 ? 15.875 -8.177 -4.132 1.00 18.04 115 ASP A C 1
ATOM 825 O O . ASP A 1 115 ? 15.328 -7.611 -3.180 1.00 17.78 115 ASP A O 1
ATOM 830 N N . ALA A 1 116 ? 16.096 -7.568 -5.284 1.00 17.21 116 ALA A N 1
ATOM 831 C CA . ALA A 1 116 ? 15.741 -6.175 -5.482 1.00 17.92 116 ALA A CA 1
ATOM 832 C C . ALA A 1 116 ? 14.306 -6.004 -5.935 1.00 17.33 116 ALA A C 1
ATOM 833 O O . ALA A 1 116 ? 13.818 -4.871 -5.951 1.00 17.84 116 ALA A O 1
ATOM 835 N N . TRP A 1 117 ? 13.638 -7.099 -6.295 1.00 17.51 117 TRP A N 1
ATOM 836 C CA . TRP A 1 117 ? 12.348 -7.082 -6.976 1.00 16.51 117 TRP A CA 1
ATOM 837 C C . TRP A 1 117 ? 11.179 -7.284 -6.018 1.00 18.02 117 TRP A C 1
ATOM 838 O O . TRP A 1 117 ? 11.257 -8.050 -5.054 1.00 19.94 117 TRP A O 1
ATOM 849 N N . ALA A 1 118 ? 10.061 -6.649 -6.349 1.00 16.66 118 ALA A N 1
ATOM 850 C CA . ALA A 1 118 ? 8.791 -7.064 -5.773 1.00 16.34 118 ALA A CA 1
ATOM 851 C C . ALA A 1 118 ? 8.380 -8.421 -6.344 1.00 19.26 118 ALA A C 1
ATOM 852 O O . ALA A 1 118 ? 8.808 -8.831 -7.424 1.00 18.34 118 ALA A O 1
ATOM 854 N N . ALA A 1 119 ? 7.488 -9.104 -5.617 1.00 19.24 119 ALA A N 1
ATOM 855 C CA . ALA A 1 119 ? 7.113 -10.472 -5.971 1.00 20.36 119 ALA A CA 1
ATOM 856 C C . ALA A 1 119 ? 6.499 -10.570 -7.362 1.00 18.53 119 ALA A C 1
ATOM 857 O O . ALA A 1 119 ? 6.708 -11.565 -8.066 1.00 20.14 119 ALA A O 1
ATOM 859 N N . SER A 1 120 ? 5.722 -9.570 -7.764 1.00 19.10 120 SER A N 1
ATOM 860 C CA . SER A 1 120 ? 5.037 -9.585 -9.050 1.00 20.10 120 SER A CA 1
ATOM 861 C C . SER A 1 120 ? 5.911 -9.094 -10.194 1.00 18.95 120 SER A C 1
ATOM 862 O O . SER A 1 120 ? 5.475 -9.136 -11.347 1.00 19.93 120 SER A O 1
ATOM 865 N N . SER A 1 121 ? 7.105 -8.586 -9.900 1.00 18.54 121 SER A N 1
ATOM 866 C CA . SER A 1 121 ? 7.956 -7.979 -10.924 1.00 18.76 121 SER A CA 1
ATOM 867 C C . SER A 1 121 ? 7.248 -6.870 -11.695 1.00 18.51 121 SER A C 1
ATOM 868 O O . SER A 1 121 ? 7.547 -6.664 -12.864 1.00 19.72 121 SER A O 1
ATOM 871 N N . LEU A 1 122 ? 6.307 -6.136 -11.082 1.00 16.89 122 LEU A N 1
ATOM 872 C CA . LEU A 1 122 ? 5.427 -5.277 -11.872 1.00 16.56 122 LEU A CA 1
ATOM 873 C C . LEU A 1 122 ? 6.220 -4.211 -12.625 1.00 16.85 122 LEU A C 1
ATOM 874 O O . LEU A 1 122 ? 5.939 -3.916 -13.794 1.00 18.58 122 LEU A O 1
ATOM 879 N N . VAL A 1 123 ? 7.166 -3.575 -11.943 1.00 17.12 123 VAL A N 1
ATOM 880 C CA . VAL A 1 123 ? 8.103 -2.660 -12.594 1.00 17.71 123 VAL A CA 1
ATOM 881 C C . VAL A 1 123 ? 9.517 -2.972 -12.127 1.00 18.28 123 VAL A C 1
ATOM 882 O O . VAL A 1 123 ? 9.741 -3.577 -11.077 1.00 18.60 123 VAL A O 1
ATOM 886 N N . HIS A 1 124 ? 10.474 -2.513 -12.921 1.00 18.35 124 HIS A N 1
ATOM 887 C CA . HIS A 1 124 ? 11.872 -2.774 -12.644 1.00 17.74 124 HIS A CA 1
ATOM 888 C C . HIS A 1 124 ? 12.283 -2.059 -11.356 1.00 18.24 124 HIS A C 1
ATOM 889 O O . HIS A 1 124 ? 11.847 -0.930 -11.101 1.00 19.67 124 HIS A O 1
ATOM 896 N N . PRO A 1 125 ? 13.147 -2.661 -10.552 1.00 17.28 125 PRO A N 1
ATOM 897 C CA . PRO A 1 125 ? 13.585 -2.005 -9.315 1.00 17.69 125 PRO A CA 1
ATOM 898 C C . PRO A 1 125 ? 14.434 -0.767 -9.573 1.00 17.65 125 PRO A C 1
ATOM 899 O O . PRO A 1 125 ? 15.041 -0.580 -10.634 1.00 20.90 125 PRO A O 1
ATOM 903 N N . ARG A 1 126 ? 14.499 0.069 -8.541 1.00 19.44 126 ARG A N 1
ATOM 904 C CA . ARG A 1 126 ? 15.526 1.092 -8.389 1.00 19.07 126 ARG A CA 1
ATOM 905 C C . ARG A 1 126 ? 16.318 0.793 -7.125 1.00 21.58 126 ARG A C 1
ATOM 906 O O . ARG A 1 126 ? 15.761 0.344 -6.124 1.00 24.87 126 ARG A O 1
ATOM 914 N N . ALA A 1 127 ? 17.627 1.004 -7.179 1.00 21.57 127 ALA A N 1
ATOM 915 C CA . ALA A 1 127 ? 18.485 0.705 -6.045 1.00 22.37 127 ALA A CA 1
ATOM 916 C C . ALA A 1 127 ? 18.842 1.946 -5.243 1.00 23.31 127 ALA A C 1
ATOM 917 O O . ALA A 1 127 ? 19.791 1.911 -4.455 1.00 28.95 127 ALA A O 1
ATOM 919 N N . ASP A 1 128 ? 18.107 3.043 -5.417 1.00 22.68 128 ASP A N 1
ATOM 920 C CA . ASP A 1 128 ? 18.432 4.302 -4.771 1.00 23.55 128 ASP A CA 1
ATOM 921 C C . ASP A 1 128 ? 17.284 4.775 -3.891 1.00 24.32 128 ASP A C 1
ATOM 922 O O . ASP A 1 128 ? 16.114 4.446 -4.128 1.00 23.53 128 ASP A O 1
ATOM 927 N N . GLY A 1 129 ? 17.644 5.549 -2.868 1.00 23.68 129 GLY A N 1
ATOM 928 C CA . GLY A 1 129 ? 16.656 6.253 -2.065 1.00 23.93 129 GLY A CA 1
ATOM 929 C C . GLY A 1 129 ? 15.555 5.364 -1.540 1.00 20.81 129 GLY A C 1
ATOM 930 O O . GLY A 1 129 ? 15.794 4.273 -1.009 1.00 21.45 129 GLY A O 1
ATOM 931 N N . VAL A 1 130 ? 14.320 5.844 -1.676 1.00 21.81 130 VAL A N 1
ATOM 932 C CA . VAL A 1 130 ? 13.196 5.161 -1.057 1.00 21.54 130 VAL A CA 1
ATOM 933 C C . VAL A 1 130 ? 12.834 3.836 -1.713 1.00 21.69 130 VAL A C 1
ATOM 934 O O . VAL A 1 130 ? 11.961 3.141 -1.196 1.00 20.75 130 VAL A O 1
ATOM 938 N N . TYR A 1 131 ? 13.474 3.461 -2.825 1.00 19.87 131 TYR A N 1
ATOM 939 C CA . TYR A 1 131 ? 13.178 2.228 -3.552 1.00 18.91 131 TYR A CA 1
ATOM 940 C C . TYR A 1 131 ? 14.072 1.073 -3.122 1.00 16.99 131 TYR A C 1
ATOM 941 O O . TYR A 1 131 ? 13.869 -0.053 -3.576 1.00 18.70 131 TYR A O 1
ATOM 950 N N . GLN A 1 132 ? 15.021 1.322 -2.224 1.00 19.21 132 GLN A N 1
ATOM 951 C CA . GLN A 1 132 ? 15.851 0.248 -1.700 1.00 20.00 132 GLN A CA 1
ATOM 952 C C . GLN A 1 132 ? 15.053 -0.673 -0.779 1.00 20.41 132 GLN A C 1
ATOM 953 O O . GLN A 1 132 ? 14.114 -0.253 -0.096 1.00 20.96 132 GLN A O 1
ATOM 959 N N . ARG A 1 133 ? 15.455 -1.937 -0.749 1.00 17.89 133 ARG A N 1
ATOM 960 C CA . ARG A 1 133 ? 14.890 -2.934 0.156 1.00 15.84 133 ARG A CA 1
ATOM 961 C C . ARG A 1 133 ? 15.958 -3.347 1.154 1.00 18.39 133 ARG A C 1
ATOM 962 O O . ARG A 1 133 ? 17.128 -3.475 0.793 1.00 19.47 133 ARG A O 1
ATOM 970 N N . VAL A 1 134 ? 15.584 -3.550 2.410 1.00 17.30 134 VAL A N 1
ATOM 971 C CA . VAL A 1 134 ? 16.551 -3.967 3.423 1.00 16.60 134 VAL A CA 1
ATOM 972 C C . VAL A 1 134 ? 16.126 -5.308 3.994 1.00 16.74 134 VAL A C 1
ATOM 973 O O . VAL A 1 134 ? 14.988 -5.459 4.451 1.00 17.68 134 VAL A O 1
ATOM 977 N N . TYR A 1 135 ? 17.043 -6.271 3.976 1.00 16.86 135 TYR A N 1
ATOM 978 C CA . TYR A 1 135 ? 16.830 -7.626 4.470 1.00 17.53 135 TYR A CA 1
ATOM 979 C C . TYR A 1 135 ? 17.583 -7.827 5.770 1.00 17.85 135 TYR A C 1
ATOM 980 O O . TYR A 1 135 ? 18.672 -7.278 5.959 1.00 18.00 135 TYR A O 1
ATOM 989 N N . GLY A 1 136 ? 17.005 -8.609 6.664 1.00 16.92 136 GLY A N 1
ATOM 990 C CA . GLY A 1 136 ? 17.700 -9.025 7.873 1.00 16.82 136 GLY A CA 1
ATOM 991 C C . GLY A 1 136 ? 17.631 -10.526 8.037 1.00 17.60 136 GLY A C 1
ATOM 992 O O . GLY A 1 136 ? 16.611 -11.147 7.736 1.00 17.87 136 GLY A O 1
ATOM 993 N N . ILE A 1 137 ? 18.712 -11.096 8.550 1.00 17.33 137 ILE A N 1
ATOM 994 C CA . ILE A 1 137 ? 18.727 -12.477 9.012 1.00 17.73 137 ILE A CA 1
ATOM 995 C C . ILE A 1 137 ? 19.276 -12.465 10.425 1.00 18.41 137 ILE A C 1
ATOM 996 O O . ILE A 1 137 ? 20.435 -12.087 10.639 1.00 19.90 137 ILE A O 1
ATOM 1001 N N . LEU A 1 138 ? 18.441 -12.850 11.389 1.00 18.89 138 LEU A N 1
ATOM 1002 C CA . LEU A 1 138 ? 18.853 -12.948 12.777 1.00 18.63 138 LEU A CA 1
ATOM 1003 C C . LEU A 1 138 ? 19.173 -14.412 13.035 1.00 20.37 138 LEU A C 1
ATOM 1004 O O . LEU A 1 138 ? 18.276 -15.266 13.032 1.00 22.18 138 LEU A O 1
ATOM 1009 N N . TYR A 1 139 ? 20.444 -14.705 13.254 1.00 20.55 139 TYR A N 1
ATOM 1010 C CA . TYR A 1 139 ? 20.865 -16.081 13.423 1.00 20.37 139 TYR A CA 1
ATOM 1011 C C . TYR A 1 139 ? 20.648 -16.488 14.863 1.00 24.23 139 TYR A C 1
ATOM 1012 O O . TYR A 1 139 ? 21.095 -15.796 15.780 1.00 25.59 139 TYR A O 1
ATOM 1021 N N . LEU A 1 140 ? 19.964 -17.614 15.056 1.00 21.32 140 LEU A N 1
ATOM 1022 C CA . LEU A 1 140 ? 19.654 -18.133 16.381 1.00 22.75 140 LEU A CA 1
ATOM 1023 C C . LEU A 1 140 ? 20.420 -19.411 16.708 1.00 25.50 140 LEU A C 1
ATOM 1024 O O . LEU A 1 140 ? 20.134 -20.070 17.714 1.00 27.52 140 LEU A O 1
ATOM 1029 N N . THR A 1 141 ? 21.394 -19.764 15.875 1.00 24.84 141 THR A N 1
ATOM 1030 C CA . THR A 1 141 ? 22.426 -20.743 16.160 1.00 25.88 141 THR A CA 1
ATOM 1031 C C . THR A 1 141 ? 23.748 -20.126 15.721 1.00 26.67 141 THR A C 1
ATOM 1032 O O . THR A 1 141 ? 23.767 -19.201 14.905 1.00 26.72 141 THR A O 1
ATOM 1036 N N . ASP A 1 142 ? 24.854 -20.637 16.263 1.00 27.05 142 ASP A N 1
ATOM 1037 C CA . ASP A 1 142 ? 26.171 -20.220 15.789 1.00 28.82 142 ASP A CA 1
ATOM 1038 C C . ASP A 1 142 ? 26.354 -20.679 14.347 1.00 31.23 142 ASP A C 1
ATOM 1039 O O . ASP A 1 142 ? 26.103 -21.844 14.027 1.00 30.54 142 ASP A O 1
ATOM 1044 N N . VAL A 1 143 ? 26.789 -19.771 13.475 1.00 25.80 143 VAL A N 1
ATOM 1045 C CA . VAL A 1 143 ? 26.940 -20.064 12.053 1.00 26.20 143 VAL A CA 1
ATOM 1046 C C . VAL A 1 143 ? 28.424 -20.123 11.721 1.00 27.22 143 VAL A C 1
ATOM 1047 O O . VAL A 1 143 ? 29.133 -19.115 11.839 1.00 28.28 143 VAL A O 1
ATOM 1051 N N . THR A 1 144 ? 28.884 -21.294 11.294 1.00 26.64 144 THR A N 1
ATOM 1052 C CA . THR A 1 144 ? 30.249 -21.521 10.831 1.00 27.08 144 THR A CA 1
ATOM 1053 C C . THR A 1 144 ? 30.223 -21.854 9.345 1.00 26.61 144 THR A C 1
ATOM 1054 O O . THR A 1 144 ? 29.171 -21.928 8.713 1.00 25.17 144 THR A O 1
ATOM 1058 N N . GLU A 1 145 ? 31.411 -22.090 8.785 1.00 28.98 145 GLU A N 1
ATOM 1059 C CA . GLU A 1 145 ? 31.463 -22.440 7.372 1.00 29.03 145 GLU A CA 1
ATOM 1060 C C . GLU A 1 145 ? 30.797 -23.775 7.071 1.00 28.04 145 GLU A C 1
ATOM 1061 O O . GLU A 1 145 ? 30.471 -24.037 5.908 1.00 28.83 145 GLU A O 1
ATOM 1067 N N . ASP A 1 146 ? 30.543 -24.599 8.081 1.00 26.92 146 ASP A N 1
ATOM 1068 C CA . ASP A 1 146 ? 29.879 -25.879 7.872 1.00 25.58 146 ASP A CA 1
ATOM 1069 C C . ASP A 1 146 ? 28.412 -25.893 8.303 1.00 26.77 146 ASP A C 1
ATOM 1070 O O . ASP A 1 146 ? 27.801 -26.968 8.327 1.00 27.06 146 ASP A O 1
ATOM 1075 N N . THR A 1 147 ? 27.835 -24.745 8.632 1.00 24.53 147 THR A N 1
ATOM 1076 C CA . THR A 1 147 ? 26.419 -24.674 8.997 1.00 24.02 147 THR A CA 1
ATOM 1077 C C . THR A 1 147 ? 25.637 -23.731 8.084 1.00 23.68 147 THR A C 1
ATOM 1078 O O . THR A 1 147 ? 24.795 -22.953 8.539 1.00 23.99 147 THR A O 1
ATOM 1082 N N . ALA A 1 148 ? 25.907 -23.788 6.774 1.00 24.69 148 ALA A N 1
ATOM 1083 C CA . ALA A 1 148 ? 25.121 -23.082 5.765 1.00 22.85 148 ALA A CA 1
ATOM 1084 C C . ALA A 1 148 ? 25.191 -21.564 5.917 1.00 22.22 148 ALA A C 1
ATOM 1085 O O . ALA A 1 148 ? 24.152 -20.904 6.043 1.00 22.26 148 ALA A O 1
ATOM 1087 N N . PRO A 1 149 ? 26.380 -20.977 5.893 1.00 23.02 149 PRO A N 1
ATOM 1088 C CA . PRO A 1 149 ? 26.480 -19.519 5.980 1.00 23.56 149 PRO A CA 1
ATOM 1089 C C . PRO A 1 149 ? 25.882 -18.844 4.756 1.00 24.45 149 PRO A C 1
ATOM 1090 O O . PRO A 1 149 ? 25.883 -19.389 3.647 1.00 24.04 149 PRO A O 1
ATOM 1094 N N . THR A 1 150 ? 25.365 -17.637 4.979 1.00 22.06 150 THR A N 1
ATOM 1095 C CA . THR A 1 150 ? 25.033 -16.740 3.879 1.00 20.22 150 THR A CA 1
ATOM 1096 C C . THR A 1 150 ? 26.310 -16.322 3.163 1.00 21.00 150 THR A C 1
ATOM 1097 O O . THR A 1 150 ? 27.333 -16.054 3.798 1.00 25.17 150 THR A O 1
ATOM 1101 N N . TYR A 1 151 ? 26.270 -16.288 1.830 1.00 19.64 151 TYR A N 1
ATOM 1102 C CA . TYR A 1 151 ? 27.368 -15.749 1.034 1.00 20.75 151 TYR A CA 1
ATOM 1103 C C . TYR A 1 151 ? 26.966 -14.395 0.463 1.00 20.91 151 TYR A C 1
ATOM 1104 O O . TYR A 1 151 ? 25.820 -14.203 0.049 1.00 21.99 151 TYR A O 1
ATOM 1113 N N . VAL A 1 152 ? 27.912 -13.451 0.455 1.00 19.58 152 VAL A N 1
ATOM 1114 C CA . VAL A 1 152 ? 27.671 -12.119 -0.083 1.00 21.49 152 VAL A CA 1
ATOM 1115 C C . VAL A 1 152 ? 28.780 -11.757 -1.063 1.00 21.40 152 VAL A C 1
ATOM 1116 O O . VAL A 1 152 ? 29.902 -12.268 -0.979 1.00 22.27 152 VAL A O 1
ATOM 1120 N N . VAL A 1 153 ? 28.456 -10.880 -2.013 1.00 20.09 153 VAL A N 1
ATOM 1121 C CA . VAL A 1 153 ? 29.457 -10.319 -2.914 1.00 21.26 153 VAL A CA 1
ATOM 1122 C C . VAL A 1 153 ? 29.500 -8.808 -2.695 1.00 21.51 153 VAL A C 1
ATOM 1123 O O . VAL A 1 153 ? 30.289 -8.318 -1.880 1.00 25.47 153 VAL A O 1
ATOM 1127 N N . ASP A 1 154 ? 28.640 -8.070 -3.389 1.00 20.44 154 ASP A N 1
ATOM 1128 C CA . ASP A 1 154 ? 28.580 -6.612 -3.316 1.00 20.31 154 ASP A CA 1
ATOM 1129 C C . ASP A 1 154 ? 27.303 -6.197 -4.034 1.00 21.02 154 ASP A C 1
ATOM 1130 O O . ASP A 1 154 ? 26.596 -7.032 -4.605 1.00 19.19 154 ASP A O 1
ATOM 1135 N N . ARG A 1 155 ? 27.015 -4.900 -4.016 1.00 19.47 155 ARG A N 1
ATOM 1136 C CA . ARG A 1 155 ? 25.827 -4.398 -4.690 1.00 19.37 155 ARG A CA 1
ATOM 1137 C C . ARG A 1 155 ? 25.950 -4.627 -6.189 1.00 19.52 155 ARG A C 1
ATOM 1138 O O . ARG A 1 155 ? 27.035 -4.503 -6.761 1.00 20.17 155 ARG A O 1
ATOM 1146 N N . ALA A 1 156 ? 24.820 -4.941 -6.828 1.00 18.93 156 ALA A N 1
ATOM 1147 C CA . ALA A 1 156 ? 24.841 -5.277 -8.252 1.00 18.03 156 ALA A CA 1
ATOM 1148 C C . ALA A 1 156 ? 25.461 -4.161 -9.086 1.00 20.52 156 ALA A C 1
ATOM 1149 O O . ALA A 1 156 ? 26.236 -4.433 -10.005 1.00 20.47 156 ALA A O 1
ATOM 1151 N N . ALA A 1 157 ? 25.105 -2.902 -8.813 1.00 20.03 157 ALA A N 1
ATOM 1152 C CA . ALA A 1 157 ? 25.662 -1.813 -9.612 1.00 20.98 157 ALA A CA 1
ATOM 1153 C C . ALA A 1 157 ? 27.176 -1.741 -9.461 1.00 21.61 157 ALA A C 1
ATOM 1154 O O . ALA A 1 157 ? 27.891 -1.428 -10.420 1.00 25.73 157 ALA A O 1
ATOM 1156 N N . HIS A 1 158 ? 27.687 -2.032 -8.264 1.00 20.77 158 HIS A N 1
ATOM 1157 C CA . HIS A 1 158 ? 29.129 -1.999 -8.042 1.00 22.12 158 HIS A CA 1
ATOM 1158 C C . HIS A 1 158 ? 29.847 -3.073 -8.852 1.00 22.38 158 HIS A C 1
ATOM 1159 O O . HIS A 1 158 ? 30.992 -2.881 -9.272 1.00 24.36 158 HIS A O 1
ATOM 1166 N N . LEU A 1 159 ? 29.184 -4.197 -9.095 1.00 21.63 159 LEU A N 1
ATOM 1167 C CA . LEU A 1 159 ? 29.748 -5.316 -9.825 1.00 21.30 159 LEU A CA 1
ATOM 1168 C C . LEU A 1 159 ? 29.488 -5.215 -11.316 1.00 21.62 159 LEU A C 1
ATOM 1169 O O . LEU A 1 159 ? 29.997 -6.043 -12.077 1.00 26.59 159 LEU A O 1
ATOM 1174 N N . GLY A 1 160 ? 28.700 -4.230 -11.739 1.00 23.03 160 GLY A N 1
ATOM 1175 C CA . GLY A 1 160 ? 28.378 -4.078 -13.142 1.00 23.53 160 GLY A CA 1
ATOM 1176 C C . GLY A 1 160 ? 27.488 -5.169 -13.682 1.00 24.02 160 GLY A C 1
ATOM 1177 O O . GLY A 1 160 ? 27.609 -5.534 -14.860 1.00 28.00 160 GLY A O 1
ATOM 1178 N N . VAL A 1 161 ? 26.602 -5.706 -12.850 1.00 22.61 161 VAL A N 1
ATOM 1179 C CA . VAL A 1 161 ? 25.639 -6.698 -13.317 1.00 22.55 161 VAL A CA 1
ATOM 1180 C C . VAL A 1 161 ? 24.231 -6.134 -13.215 1.00 20.67 161 VAL A C 1
ATOM 1181 O O . VAL A 1 161 ? 23.926 -5.349 -12.296 1.00 21.67 161 VAL A O 1
ATOM 1185 N N . PRO A 1 162 ? 23.342 -6.531 -14.113 1.00 20.83 162 PRO A N 1
ATOM 1186 C CA . PRO A 1 162 ? 21.985 -5.987 -14.115 1.00 20.29 162 PRO A CA 1
ATOM 1187 C C . PRO A 1 162 ? 21.118 -6.634 -13.043 1.00 21.36 162 PRO A C 1
ATOM 1188 O O . PRO A 1 162 ? 21.364 -7.751 -12.579 1.00 19.32 162 PRO A O 1
ATOM 1192 N N . LEU A 1 163 ? 20.075 -5.902 -12.660 1.00 19.43 163 LEU A N 1
ATOM 1193 C CA . LEU A 1 163 ? 19.092 -6.459 -11.741 1.00 17.34 163 LEU A CA 1
ATOM 1194 C C . LEU A 1 163 ? 18.163 -7.459 -12.427 1.00 18.16 163 LEU A C 1
ATOM 1195 O O . LEU A 1 163 ? 17.606 -8.332 -11.747 1.00 18.26 163 LEU A O 1
ATOM 1200 N N . LEU A 1 164 ? 17.979 -7.340 -13.749 1.00 19.14 164 LEU A N 1
ATOM 1201 C CA . LEU A 1 164 ? 17.267 -8.320 -14.559 1.00 20.79 164 LEU A CA 1
ATOM 1202 C C . LEU A 1 164 ? 18.274 -8.941 -15.514 1.00 21.68 164 LEU A C 1
ATOM 1203 O O . LEU A 1 164 ? 18.830 -8.244 -16.371 1.00 22.35 164 LEU A O 1
ATOM 1208 N N . THR A 1 165 ? 18.501 -10.239 -15.374 1.00 21.83 165 THR A N 1
ATOM 1209 C CA . THR A 1 165 ? 19.478 -10.894 -16.224 1.00 22.25 165 THR A CA 1
ATOM 1210 C C . THR A 1 165 ? 18.844 -11.317 -17.540 1.00 25.76 165 THR A C 1
ATOM 1211 O O . THR A 1 165 ? 17.618 -11.339 -17.681 1.00 23.59 165 THR A O 1
ATOM 1215 N N . PRO A 1 166 ? 19.654 -11.635 -18.541 1.00 24.91 166 PRO A N 1
ATOM 1216 C CA . PRO A 1 166 ? 19.083 -12.137 -19.796 1.00 24.74 166 PRO A CA 1
ATOM 1217 C C . PRO A 1 166 ? 18.160 -13.339 -19.621 1.00 28.96 166 PRO A C 1
ATOM 1218 O O . PRO A 1 166 ? 17.229 -13.507 -20.420 1.00 30.54 166 PRO A O 1
ATOM 1222 N N . GLU A 1 167 ? 18.357 -14.160 -18.582 1.00 25.62 167 GLU A N 1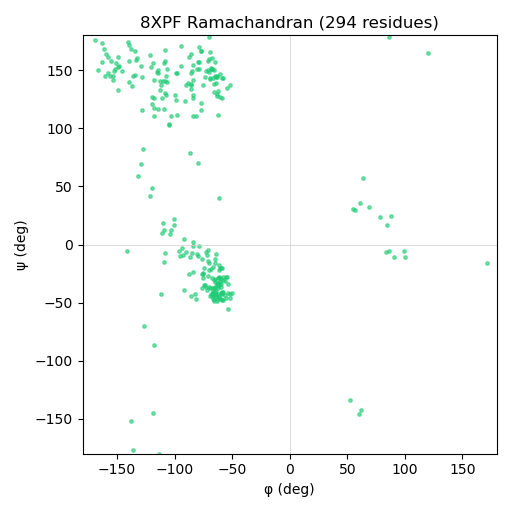
ATOM 1223 C CA . GLU A 1 167 ? 17.462 -15.295 -18.349 1.00 27.94 167 GLU A CA 1
ATOM 1224 C C . GLU A 1 167 ? 16.086 -14.873 -17.859 1.00 28.24 167 GLU A C 1
ATOM 1225 O O . GLU A 1 167 ? 15.189 -15.718 -17.795 1.00 27.88 167 GLU A O 1
ATOM 1231 N N . GLY A 1 168 ? 15.894 -13.602 -17.523 1.00 25.07 168 GLY A N 1
ATOM 1232 C CA . GLY A 1 168 ? 14.594 -13.128 -17.085 1.00 25.84 168 GLY A CA 1
ATOM 1233 C C . GLY A 1 168 ? 14.338 -13.256 -15.604 1.00 23.58 168 GLY A C 1
ATOM 1234 O O . GLY A 1 168 ? 13.172 -13.300 -15.187 1.00 23.32 168 GLY A O 1
ATOM 1235 N N . THR A 1 169 ? 15.389 -13.290 -14.785 1.00 22.95 169 THR A N 1
ATOM 1236 C CA . THR A 1 169 ? 15.253 -13.369 -13.340 1.00 23.40 169 THR A CA 1
ATOM 1237 C C . THR A 1 169 ? 16.241 -12.401 -12.704 1.00 21.92 169 THR A C 1
ATOM 1238 O O . THR A 1 169 ? 16.958 -11.659 -13.389 1.00 23.29 169 THR A O 1
ATOM 1242 N N . GLY A 1 170 ? 16.283 -12.415 -11.378 1.00 21.66 170 GLY A N 1
ATOM 1243 C CA . GLY A 1 170 ? 17.338 -11.716 -10.671 1.00 18.54 170 GLY A CA 1
ATOM 1244 C C . GLY A 1 170 ? 18.438 -12.647 -10.207 1.00 20.37 170 GLY A C 1
ATOM 1245 O O . GLY A 1 170 ? 19.162 -12.298 -9.277 1.00 20.91 170 GLY A O 1
ATOM 1246 N N . ALA A 1 171 ? 18.579 -13.817 -10.827 1.00 18.79 171 ALA A N 1
ATOM 1247 C CA . ALA A 1 171 ? 19.616 -14.792 -10.481 1.00 21.23 171 ALA A CA 1
ATOM 1248 C C . ALA A 1 171 ? 20.714 -14.835 -11.541 1.00 21.75 171 ALA A C 1
ATOM 1249 O O . ALA A 1 171 ? 20.468 -14.580 -12.725 1.00 22.18 171 ALA A O 1
ATOM 1251 N N . TYR A 1 172 ? 21.934 -15.171 -11.102 1.00 20.24 172 TYR A N 1
ATOM 1252 C CA . TYR A 1 172 ? 23.148 -15.084 -11.917 1.00 20.07 172 TYR A CA 1
ATOM 1253 C C . TYR A 1 172 ? 23.731 -16.480 -12.070 1.00 24.39 172 TYR A C 1
ATOM 1254 O O . TYR A 1 172 ? 24.246 -17.046 -11.104 1.00 24.33 172 TYR A O 1
ATOM 1263 N N . SER A 1 173 ? 23.663 -17.030 -13.277 1.00 23.45 173 SER A N 1
ATOM 1264 C CA . SER A 1 173 ? 24.206 -18.359 -13.510 1.00 27.39 173 SER A CA 1
ATOM 1265 C C . SER A 1 173 ? 25.731 -18.344 -13.410 1.00 26.06 173 SER A C 1
ATOM 1266 O O . SER A 1 173 ? 26.389 -17.330 -13.664 1.00 25.44 173 SER A O 1
ATOM 1269 N N . LYS A 1 174 ? 26.295 -19.494 -13.030 1.00 28.29 174 LYS A N 1
ATOM 1270 C CA . LYS A 1 174 ? 27.748 -19.622 -12.996 1.00 29.37 174 LYS A CA 1
ATOM 1271 C C . LYS A 1 174 ? 28.364 -19.475 -14.382 1.00 29.57 174 LYS A C 1
ATOM 1272 O O . LYS A 1 174 ? 29.464 -18.939 -14.513 1.00 32.52 174 LYS A O 1
ATOM 1278 N N . GLU A 1 175 ? 27.666 -19.922 -15.426 1.00 31.42 175 GLU A N 1
ATOM 1279 C CA . GLU A 1 175 ? 28.253 -19.842 -16.759 1.00 36.62 175 GLU A CA 1
ATOM 1280 C C . GLU A 1 175 ? 28.282 -18.405 -17.267 1.00 33.69 175 GLU A C 1
ATOM 1281 O O . GLU A 1 175 ? 29.249 -17.991 -17.916 1.00 36.75 175 GLU A O 1
ATOM 1287 N N . ALA A 1 176 ? 27.249 -17.617 -16.952 1.00 32.13 176 ALA A N 1
ATOM 1288 C CA . ALA A 1 176 ? 27.179 -16.249 -17.451 1.00 34.10 176 ALA A CA 1
ATOM 1289 C C . ALA A 1 176 ? 27.895 -15.237 -16.567 1.00 30.39 176 ALA A C 1
ATOM 1290 O O . ALA A 1 176 ? 28.327 -14.197 -17.074 1.00 31.51 176 ALA A O 1
ATOM 1292 N N . TYR A 1 177 ? 28.042 -15.510 -15.270 1.00 26.52 177 TYR A N 1
ATOM 1293 C CA . TYR A 1 177 ? 28.612 -14.545 -14.328 1.00 26.20 177 TYR A CA 1
ATOM 1294 C C . TYR A 1 177 ? 29.687 -15.201 -13.471 1.00 26.66 177 TYR A C 1
ATOM 1295 O O . TYR A 1 177 ? 29.605 -15.218 -12.241 1.00 25.61 177 TYR A O 1
ATOM 1304 N N . PRO A 1 178 ? 30.724 -15.746 -14.094 1.00 27.01 178 PRO A N 1
ATOM 1305 C CA . PRO A 1 178 ? 31.754 -16.436 -13.302 1.00 27.20 178 PRO A CA 1
ATOM 1306 C C . PRO A 1 178 ? 32.445 -15.554 -12.275 1.00 29.29 178 PRO A C 1
ATOM 1307 O O . PRO A 1 178 ? 32.825 -16.052 -11.208 1.00 27.59 178 PRO A O 1
ATOM 1311 N N . GLU A 1 179 ? 32.644 -14.264 -12.564 1.00 28.81 179 GLU A N 1
ATOM 1312 C CA . GLU A 1 179 ? 33.378 -13.419 -11.626 1.00 33.28 179 GLU A CA 1
ATOM 1313 C C . GLU A 1 179 ? 32.629 -13.259 -10.312 1.00 29.97 179 GLU A C 1
ATOM 1314 O O . GLU A 1 179 ? 33.253 -13.079 -9.260 1.00 31.24 179 GLU A O 1
ATOM 1320 N N . LEU A 1 180 ? 31.298 -13.323 -10.343 1.00 24.80 180 LEU A N 1
ATOM 1321 C CA . LEU A 1 180 ? 30.544 -13.212 -9.104 1.00 26.11 180 LEU A CA 1
ATOM 1322 C C . LEU A 1 180 ? 30.870 -14.365 -8.168 1.00 25.94 180 LEU A C 1
ATOM 1323 O O . LEU A 1 180 ? 31.043 -14.168 -6.961 1.00 25.53 180 LEU A O 1
ATOM 1328 N N . TYR A 1 181 ? 30.952 -15.578 -8.710 1.00 24.77 181 TYR A N 1
ATOM 1329 C CA . TYR A 1 181 ? 31.228 -16.757 -7.895 1.00 26.59 181 TYR A CA 1
ATOM 1330 C C . TYR A 1 181 ? 32.665 -16.782 -7.397 1.00 27.93 181 TYR A C 1
ATOM 1331 O O . TYR A 1 181 ? 32.943 -17.348 -6.335 1.00 29.34 181 TYR A O 1
ATOM 1340 N N . GLU A 1 182 ? 33.588 -16.158 -8.117 1.00 28.80 182 GLU A N 1
ATOM 1341 C CA . GLU A 1 182 ? 34.944 -16.111 -7.595 1.00 30.11 182 GLU A CA 1
ATOM 1342 C C . GLU A 1 182 ? 35.094 -15.105 -6.460 1.00 29.93 182 GLU A C 1
ATOM 1343 O O . GLU A 1 182 ? 35.962 -15.285 -5.599 1.00 33.33 182 GLU A O 1
ATOM 1349 N N . ARG A 1 183 ? 34.234 -14.088 -6.408 1.00 27.37 183 ARG A N 1
ATOM 1350 C CA . ARG A 1 183 ? 34.330 -13.028 -5.414 1.00 27.99 183 ARG A CA 1
ATOM 1351 C C . ARG A 1 183 ? 33.452 -13.250 -4.184 1.00 27.25 183 ARG A C 1
ATOM 1352 O O . ARG A 1 183 ? 33.611 -12.522 -3.203 1.00 30.16 183 ARG A O 1
ATOM 1360 N N . GLU A 1 184 ? 32.550 -14.229 -4.195 1.00 24.41 184 GLU A N 1
ATOM 1361 C CA . GLU A 1 184 ? 31.657 -14.403 -3.053 1.00 24.81 184 GLU A CA 1
ATOM 1362 C C . GLU A 1 184 ? 32.426 -14.848 -1.807 1.00 24.32 184 GLU A C 1
ATOM 1363 O O . GLU A 1 184 ? 33.468 -15.513 -1.887 1.00 28.35 184 GLU A O 1
ATOM 1369 N N . ARG A 1 185 ? 31.898 -14.466 -0.637 1.00 24.96 185 ARG A N 1
ATOM 1370 C CA . ARG A 1 185 ? 32.524 -14.706 0.659 1.00 24.28 185 ARG A CA 1
ATOM 1371 C C . ARG A 1 185 ? 31.444 -15.107 1.652 1.00 26.46 185 ARG A C 1
ATOM 1372 O O . ARG A 1 185 ? 30.360 -14.504 1.665 1.00 24.68 185 ARG A O 1
ATOM 1380 N N . PRO A 1 186 ? 31.715 -16.076 2.516 1.00 25.86 186 PRO A N 1
ATOM 1381 C CA . PRO A 1 186 ? 30.726 -16.459 3.524 1.00 25.96 186 PRO A CA 1
ATOM 1382 C C . PRO A 1 186 ? 30.731 -15.504 4.705 1.00 27.67 186 PRO A C 1
ATOM 1383 O O . PRO A 1 186 ? 31.751 -14.896 5.046 1.00 29.93 186 PRO A O 1
ATOM 1387 N N . VAL A 1 187 ? 29.561 -15.386 5.328 1.00 26.75 187 VAL A N 1
ATOM 1388 C CA . VAL A 1 187 ? 29.372 -14.606 6.547 1.00 26.56 187 VAL A CA 1
ATOM 1389 C C . VAL A 1 187 ? 29.281 -15.591 7.709 1.00 28.31 187 VAL A C 1
ATOM 1390 O O . VAL A 1 187 ? 28.300 -16.329 7.830 1.00 31.84 187 VAL A O 1
ATOM 1394 N N . VAL A 1 188 ? 30.291 -15.627 8.577 1.00 29.50 188 VAL A N 1
ATOM 1395 C CA . VAL A 1 188 ? 30.178 -16.420 9.800 1.00 29.76 188 VAL A CA 1
ATOM 1396 C C . VAL A 1 188 ? 29.810 -15.498 10.951 1.00 32.63 188 VAL A C 1
ATOM 1397 O O . VAL A 1 188 ? 30.185 -14.320 10.974 1.00 32.76 188 VAL A O 1
ATOM 1401 N N . VAL A 1 189 ? 29.049 -16.024 11.906 1.00 29.49 189 VAL A N 1
ATOM 1402 C CA . VAL A 1 189 ? 28.391 -15.170 12.891 1.00 34.54 189 VAL A CA 1
ATOM 1403 C C . VAL A 1 189 ? 28.021 -16.009 14.100 1.00 31.97 189 VAL A C 1
ATOM 1404 O O . VAL A 1 189 ? 27.629 -17.171 13.970 1.00 32.79 189 VAL A O 1
ATOM 1408 N N . SER A 1 190 ? 28.105 -15.396 15.277 1.00 34.06 190 SER A N 1
ATOM 1409 C CA . SER A 1 190 ? 27.625 -16.028 16.493 1.00 33.46 190 SER A CA 1
ATOM 1410 C C . SER A 1 190 ? 26.107 -15.903 16.595 1.00 29.49 190 SER A C 1
ATOM 1411 O O . SER A 1 190 ? 25.485 -15.021 15.999 1.00 29.20 190 SER A O 1
ATOM 1414 N N . LYS A 1 191 ? 25.510 -16.803 17.370 1.00 29.84 191 LYS A N 1
ATOM 1415 C CA . LYS A 1 191 ? 24.077 -16.711 17.606 1.00 31.26 191 LYS A CA 1
ATOM 1416 C C . LYS A 1 191 ? 23.749 -15.363 18.233 1.00 27.93 191 LYS A C 1
ATOM 1417 O O . LYS A 1 191 ? 24.524 -14.822 19.028 1.00 30.41 191 LYS A O 1
ATOM 1423 N N . GLY A 1 192 ? 22.603 -14.810 17.847 1.00 26.29 192 GLY A N 1
ATOM 1424 C CA . GLY A 1 192 ? 22.230 -13.476 18.246 1.00 26.80 192 GLY A CA 1
ATOM 1425 C C . GLY A 1 192 ? 22.753 -12.368 17.357 1.00 26.42 192 GLY A C 1
ATOM 1426 O O . GLY A 1 192 ? 22.395 -11.210 17.578 1.00 27.50 192 GLY A O 1
ATOM 1427 N N . SER A 1 193 ? 23.591 -12.675 16.367 1.00 24.83 193 SER A N 1
ATOM 1428 C CA . SER A 1 193 ? 24.017 -11.678 15.392 1.00 22.84 193 SER A CA 1
ATOM 1429 C C . SER A 1 193 ? 22.934 -11.450 14.337 1.00 22.14 193 SER A C 1
ATOM 1430 O O . SER A 1 193 ? 22.154 -12.351 14.003 1.00 23.42 193 SER A O 1
ATOM 1433 N N . LEU A 1 194 ? 22.902 -10.233 13.796 1.00 21.67 194 LEU A N 1
ATOM 1434 C CA . LEU A 1 194 ? 21.957 -9.849 12.756 1.00 20.89 194 LEU A CA 1
ATOM 1435 C C . LEU A 1 194 ? 22.739 -9.437 11.517 1.00 20.81 194 LEU A C 1
ATOM 1436 O O . LEU A 1 194 ? 23.554 -8.509 11.577 1.00 22.14 194 LEU A O 1
ATOM 1441 N N . LEU A 1 195 ? 22.505 -10.127 10.405 1.00 20.16 195 LEU A N 1
ATOM 1442 C CA . LEU A 1 195 ? 23.030 -9.688 9.116 1.00 20.60 195 LEU A CA 1
ATOM 1443 C C . LEU A 1 195 ? 21.978 -8.803 8.466 1.00 19.52 195 LEU A C 1
ATOM 1444 O O . LEU A 1 195 ? 20.832 -9.228 8.283 1.00 20.79 195 LEU A O 1
ATOM 1449 N N . LEU A 1 196 ? 22.357 -7.578 8.135 1.00 18.65 196 LEU A N 1
ATOM 1450 C CA . LEU A 1 196 ? 21.522 -6.687 7.344 1.00 17.87 196 LEU A CA 1
ATOM 1451 C C . LEU A 1 196 ? 22.129 -6.562 5.956 1.00 19.43 196 LEU A C 1
ATOM 1452 O O . LEU A 1 196 ? 23.357 -6.484 5.816 1.00 18.94 196 LEU A O 1
ATOM 1457 N N . PHE A 1 197 ? 21.278 -6.536 4.934 1.00 18.31 197 PHE A N 1
ATOM 1458 C CA . PHE A 1 197 ? 21.781 -6.339 3.579 1.00 18.30 197 PHE A CA 1
ATOM 1459 C C . PHE A 1 197 ? 20.744 -5.647 2.712 1.00 19.17 197 PHE A C 1
ATOM 1460 O O . PHE A 1 197 ? 19.541 -5.698 2.981 1.00 18.29 197 PHE A O 1
ATOM 1468 N N . VAL A 1 198 ? 21.214 -4.993 1.674 1.00 19.08 198 VAL A N 1
ATOM 1469 C CA . VAL A 1 198 ? 20.306 -4.359 0.726 1.00 20.12 198 VAL A CA 1
ATOM 1470 C C . VAL A 1 198 ? 19.880 -5.375 -0.310 1.00 18.75 198 VAL A C 1
ATOM 1471 O O . VAL A 1 198 ? 20.640 -6.280 -0.687 1.00 19.84 198 VAL A O 1
ATOM 1475 N N . GLY A 1 199 ? 18.639 -5.223 -0.792 1.00 16.79 199 GLY A N 1
ATOM 1476 C CA . GLY A 1 199 ? 18.094 -6.205 -1.703 1.00 18.02 199 GLY A CA 1
ATOM 1477 C C . GLY A 1 199 ? 18.873 -6.325 -2.994 1.00 17.73 199 GLY A C 1
ATOM 1478 O O . GLY A 1 199 ? 18.906 -7.392 -3.609 1.00 19.27 199 GLY A O 1
ATOM 1479 N N . ASP A 1 200 ? 19.533 -5.249 -3.407 1.00 18.40 200 ASP A N 1
ATOM 1480 C CA . ASP A 1 200 ? 20.285 -5.290 -4.649 1.00 18.07 200 ASP A CA 1
ATOM 1481 C C . ASP A 1 200 ? 21.685 -5.880 -4.485 1.00 17.26 200 ASP A C 1
ATOM 1482 O O . ASP A 1 200 ? 22.430 -5.930 -5.466 1.00 18.46 200 ASP A O 1
ATOM 1487 N N . ILE A 1 201 ? 22.062 -6.331 -3.288 1.00 18.81 201 ILE A N 1
ATOM 1488 C CA . ILE A 1 201 ? 23.309 -7.080 -3.140 1.00 16.19 201 ILE A CA 1
ATOM 1489 C C . ILE A 1 201 ? 23.188 -8.449 -3.801 1.00 18.25 201 ILE A C 1
ATOM 1490 O O . ILE A 1 201 ? 22.134 -9.103 -3.755 1.00 18.60 201 ILE A O 1
ATOM 1495 N N . VAL A 1 202 ? 24.285 -8.893 -4.401 1.00 17.15 202 VAL A N 1
ATOM 1496 C CA . VAL A 1 202 ? 24.397 -10.242 -4.937 1.00 17.08 202 VAL A CA 1
ATOM 1497 C C . VAL A 1 202 ? 24.807 -11.147 -3.788 1.00 18.81 202 VAL A C 1
ATOM 1498 O O . VAL A 1 202 ? 25.790 -10.875 -3.089 1.00 19.58 202 VAL A O 1
ATOM 1502 N N . HIS A 1 203 ? 24.043 -12.215 -3.573 1.00 18.72 203 HIS A N 1
ATOM 1503 C CA . HIS A 1 203 ? 24.225 -13.044 -2.387 1.00 17.98 203 HIS A CA 1
ATOM 1504 C C . HIS A 1 203 ? 23.533 -14.377 -2.637 1.00 19.51 203 HIS A C 1
ATOM 1505 O O . HIS A 1 203 ? 22.803 -14.546 -3.619 1.00 19.81 203 HIS A O 1
ATOM 1512 N N . ARG A 1 204 ? 23.718 -15.306 -1.701 1.00 19.28 204 ARG A N 1
ATOM 1513 C CA . ARG A 1 204 ? 23.008 -16.578 -1.777 1.00 19.43 204 ARG A CA 1
ATOM 1514 C C . ARG A 1 204 ? 23.053 -17.262 -0.423 1.00 21.42 204 ARG A C 1
ATOM 1515 O O . ARG A 1 204 ? 23.930 -16.998 0.397 1.00 21.72 204 ARG A O 1
ATOM 1523 N N . GLY A 1 205 ? 22.087 -18.159 -0.204 1.00 21.53 205 GLY A N 1
ATOM 1524 C CA . GLY A 1 205 ? 22.262 -19.187 0.800 1.00 22.22 205 GLY A CA 1
ATOM 1525 C C . GLY A 1 205 ? 23.172 -20.295 0.299 1.00 25.76 205 GLY A C 1
ATOM 1526 O O . GLY A 1 205 ? 23.499 -20.405 -0.886 1.00 25.01 205 GLY A O 1
ATOM 1527 N N . SER A 1 206 ? 23.613 -21.137 1.228 1.00 22.62 206 SER A N 1
ATOM 1528 C CA . SER A 1 206 ? 24.561 -22.187 0.897 1.00 25.38 206 SER A CA 1
ATOM 1529 C C . SER A 1 206 ? 24.143 -23.513 1.518 1.00 24.29 206 SER A C 1
ATOM 1530 O O . SER A 1 206 ? 23.276 -23.575 2.392 1.00 26.13 206 SER A O 1
ATOM 1533 N N . ALA A 1 207 ? 24.786 -24.578 1.040 1.00 27.86 207 ALA A N 1
ATOM 1534 C CA . ALA A 1 207 ? 24.526 -25.912 1.559 1.00 28.25 207 ALA A CA 1
ATOM 1535 C C . ALA A 1 207 ? 25.057 -26.031 2.982 1.00 25.39 207 ALA A C 1
ATOM 1536 O O . ALA A 1 207 ? 26.106 -25.481 3.322 1.00 27.45 207 ALA A O 1
ATOM 1538 N N . TYR A 1 208 ? 24.322 -26.751 3.820 1.00 26.57 208 TYR A N 1
ATOM 1539 C CA . TYR A 1 208 ? 24.790 -27.089 5.162 1.00 25.23 208 TYR A CA 1
ATOM 1540 C C . TYR A 1 208 ? 25.721 -28.291 5.040 1.00 26.99 208 TYR A C 1
ATOM 1541 O O . TYR A 1 208 ? 25.277 -29.402 4.724 1.00 27.64 208 TYR A O 1
ATOM 1550 N N . HIS A 1 209 ? 27.028 -28.083 5.271 1.00 25.20 209 HIS A N 1
ATOM 1551 C CA . HIS A 1 209 ? 27.986 -29.162 5.052 1.00 26.37 209 HIS A CA 1
ATOM 1552 C C . HIS A 1 209 ? 27.911 -30.216 6.147 1.00 27.40 209 HIS A C 1
ATOM 1553 O O . HIS A 1 209 ? 28.149 -31.404 5.894 1.00 29.46 209 HIS A O 1
ATOM 1560 N N . GLY A 1 210 ? 27.643 -29.792 7.377 1.00 27.35 210 GLY A N 1
ATOM 1561 C CA . GLY A 1 210 ? 27.654 -30.711 8.494 1.00 28.75 210 GLY A CA 1
ATOM 1562 C C . GLY A 1 210 ? 26.572 -31.765 8.385 1.00 29.19 210 GLY A C 1
ATOM 1563 O O . GLY A 1 210 ? 25.537 -31.587 7.740 1.00 28.87 210 GLY A O 1
ATOM 1564 N N . HIS A 1 211 ? 26.821 -32.870 9.074 1.00 32.22 211 HIS A N 1
ATOM 1565 C CA . HIS A 1 211 ? 25.953 -34.037 9.007 1.00 33.41 211 HIS A CA 1
ATOM 1566 C C . HIS A 1 211 ? 24.745 -33.879 9.923 1.00 31.39 211 HIS A C 1
ATOM 1567 O O . HIS A 1 211 ? 23.604 -34.106 9.504 1.00 34.93 211 HIS A O 1
ATOM 1574 N N . LEU A 1 212 ? 24.974 -33.450 11.157 1.00 32.69 212 LEU A N 1
ATOM 1575 C CA . LEU A 1 212 ? 23.920 -33.302 12.154 1.00 31.51 212 LEU A CA 1
ATOM 1576 C C . LEU A 1 212 ? 23.628 -31.828 12.414 1.00 32.51 212 LEU A C 1
ATOM 1577 O O . LEU A 1 212 ? 24.375 -30.931 12.016 1.00 36.44 212 LEU A O 1
ATOM 1582 N N . GLY A 1 213 ? 22.515 -31.584 13.094 1.00 32.54 213 GLY A N 1
ATOM 1583 C CA . GLY A 1 213 ? 22.164 -30.234 13.480 1.00 31.11 213 GLY A CA 1
ATOM 1584 C C . GLY A 1 213 ? 21.410 -29.479 12.408 1.00 32.14 213 GLY A C 1
ATOM 1585 O O . GLY A 1 213 ? 21.146 -29.958 11.302 1.00 31.91 213 GLY A O 1
ATOM 1586 N N . ARG A 1 214 ? 21.059 -28.247 12.753 1.00 28.98 214 ARG A N 1
ATOM 1587 C CA . ARG A 1 214 ? 20.374 -27.384 11.808 1.00 26.46 214 ARG A CA 1
ATOM 1588 C C . ARG A 1 214 ? 20.710 -25.937 12.137 1.00 27.16 214 ARG A C 1
ATOM 1589 O O . ARG A 1 214 ? 21.024 -25.608 13.282 1.00 30.83 214 ARG A O 1
ATOM 1597 N N . ARG A 1 215 ? 20.691 -25.089 11.113 1.00 23.67 215 ARG A N 1
ATOM 1598 C CA . ARG A 1 215 ? 20.799 -23.648 11.309 1.00 23.60 215 ARG A CA 1
ATOM 1599 C C . ARG A 1 215 ? 19.406 -23.091 11.574 1.00 26.14 215 ARG A C 1
ATOM 1600 O O . ARG A 1 215 ? 18.457 -23.431 10.862 1.00 25.47 215 ARG A O 1
ATOM 1608 N N . LEU A 1 216 ? 19.287 -22.234 12.587 1.00 21.65 216 LEU A N 1
ATOM 1609 C CA . LEU A 1 216 ? 18.025 -21.573 12.924 1.00 21.17 216 LEU A CA 1
ATOM 1610 C C . LEU A 1 216 ? 18.136 -20.082 12.650 1.00 20.43 216 LEU A C 1
ATOM 1611 O O . LEU A 1 216 ? 19.107 -19.443 13.072 1.00 21.72 216 LEU A O 1
ATOM 1616 N N . ALA A 1 217 ? 17.130 -19.516 11.982 1.00 18.08 217 ALA A N 1
ATOM 1617 C CA . ALA A 1 217 ? 17.201 -18.097 11.685 1.00 18.30 217 ALA A CA 1
ATOM 1618 C C . ALA A 1 217 ? 15.816 -17.500 11.549 1.00 18.03 217 ALA A C 1
ATOM 1619 O O . ALA A 1 217 ? 14.874 -18.155 11.099 1.00 19.44 217 ALA A O 1
ATOM 1621 N N . LEU A 1 218 ? 15.734 -16.228 11.903 1.00 18.10 218 LEU A N 1
ATOM 1622 C CA . LEU A 1 218 ? 14.560 -15.399 11.672 1.00 18.04 218 LEU A CA 1
ATOM 1623 C C . LEU A 1 218 ? 14.894 -14.415 10.551 1.00 18.61 218 LEU A C 1
ATOM 1624 O O . LEU A 1 218 ? 15.944 -13.754 10.581 1.00 19.23 218 LEU A O 1
ATOM 1629 N N . PHE A 1 219 ? 14.029 -14.350 9.545 1.00 16.29 219 PHE A N 1
ATOM 1630 C CA . PHE A 1 219 ? 14.257 -13.537 8.365 1.00 16.44 219 PHE A CA 1
ATOM 1631 C C . PHE A 1 219 ? 13.203 -12.449 8.314 1.00 16.81 219 PHE A C 1
ATOM 1632 O O . PHE A 1 219 ? 12.069 -12.672 8.733 1.00 17.41 219 PHE A O 1
ATOM 1640 N N . PHE A 1 220 ? 13.563 -11.289 7.767 1.00 16.96 220 PHE A N 1
ATOM 1641 C CA . PHE A 1 220 ? 12.569 -10.252 7.496 1.00 17.05 220 PHE A CA 1
ATOM 1642 C C . PHE A 1 220 ? 13.114 -9.320 6.427 1.00 17.69 220 PHE A C 1
ATOM 1643 O O . PHE A 1 220 ? 14.318 -9.291 6.157 1.00 17.37 220 PHE A O 1
ATOM 1651 N N . ASN A 1 221 ? 12.215 -8.567 5.804 1.00 17.40 221 ASN A N 1
ATOM 1652 C CA . ASN A 1 221 ? 12.644 -7.516 4.898 1.00 16.52 221 ASN A CA 1
ATOM 1653 C C . ASN A 1 221 ? 11.635 -6.384 4.932 1.00 16.32 221 ASN A C 1
ATOM 1654 O O . ASN A 1 221 ? 10.462 -6.587 5.279 1.00 16.72 221 ASN A O 1
ATOM 1659 N N . ILE A 1 222 ? 12.129 -5.189 4.618 1.00 16.50 222 ILE A N 1
ATOM 1660 C CA . ILE A 1 222 ? 11.401 -3.942 4.781 1.00 15.52 222 ILE A CA 1
ATOM 1661 C C . ILE A 1 222 ? 11.581 -3.132 3.510 1.00 17.70 222 ILE A C 1
ATOM 1662 O O . ILE A 1 222 ? 12.653 -3.155 2.885 1.00 17.88 222 ILE A O 1
ATOM 1667 N N . HIS A 1 223 ? 10.540 -2.386 3.141 1.00 16.83 223 HIS A N 1
ATOM 1668 C CA . HIS A 1 223 ? 10.583 -1.517 1.970 1.00 17.34 223 HIS A CA 1
ATOM 1669 C C . HIS A 1 223 ? 9.912 -0.190 2.313 1.00 17.58 223 HIS A C 1
ATOM 1670 O O . HIS A 1 223 ? 9.271 -0.047 3.363 1.00 18.02 223 HIS A O 1
ATOM 1677 N N . GLY A 1 224 ? 10.086 0.786 1.426 1.00 17.34 224 GLY A N 1
ATOM 1678 C CA . GLY A 1 224 ? 9.406 2.073 1.542 1.00 17.59 224 GLY A CA 1
ATOM 1679 C C . GLY A 1 224 ? 8.070 2.044 0.815 1.00 17.72 224 GLY A C 1
ATOM 1680 O O . GLY A 1 224 ? 7.951 1.496 -0.281 1.00 18.71 224 GLY A O 1
ATOM 1681 N N . ALA A 1 225 ? 7.050 2.626 1.463 1.00 18.90 225 ALA A N 1
ATOM 1682 C CA . ALA A 1 225 ? 5.700 2.623 0.909 1.00 19.89 225 ALA A CA 1
ATOM 1683 C C . ALA A 1 225 ? 5.617 3.340 -0.433 1.00 20.87 225 ALA A C 1
ATOM 1684 O O . ALA A 1 225 ? 4.701 3.066 -1.223 1.00 21.99 225 ALA A O 1
ATOM 1686 N N . GLN A 1 226 ? 6.570 4.225 -0.724 1.00 20.36 226 GLN A N 1
ATOM 1687 C CA . GLN A 1 226 ? 6.606 4.858 -2.036 1.00 23.28 226 GLN A CA 1
ATOM 1688 C C . GLN A 1 226 ? 6.707 3.831 -3.160 1.00 21.05 226 GLN A C 1
ATOM 1689 O O . GLN A 1 226 ? 6.241 4.092 -4.276 1.00 23.46 226 GLN A O 1
ATOM 1695 N N . ALA A 1 227 ? 7.344 2.681 -2.908 1.00 19.72 227 ALA A N 1
ATOM 1696 C CA . ALA A 1 227 ? 7.410 1.597 -3.895 1.00 17.94 227 ALA A CA 1
ATOM 1697 C C . ALA A 1 227 ? 6.093 0.824 -3.860 1.00 19.29 227 ALA A C 1
ATOM 1698 O O . ALA A 1 227 ? 6.011 -0.325 -3.422 1.00 19.70 227 ALA A O 1
ATOM 1700 N N . ARG A 1 228 ? 5.044 1.493 -4.344 1.00 19.48 228 ARG A N 1
ATOM 1701 C CA . ARG A 1 228 ? 3.661 1.121 -4.046 1.00 18.60 228 ARG A CA 1
ATOM 1702 C C . ARG A 1 228 ? 3.222 -0.170 -4.719 1.00 20.84 228 ARG A C 1
ATOM 1703 O O . ARG A 1 228 ? 2.166 -0.716 -4.361 1.00 20.69 228 ARG A O 1
ATOM 1711 N N . TRP A 1 229 ? 3.978 -0.659 -5.691 1.00 17.60 229 TRP A N 1
ATOM 1712 C CA . TRP A 1 229 ? 3.644 -1.928 -6.310 1.00 17.62 229 TRP A CA 1
ATOM 1713 C C . TRP A 1 229 ? 4.116 -3.106 -5.471 1.00 18.12 229 TRP A C 1
ATOM 1714 O O . TRP A 1 229 ? 3.814 -4.253 -5.811 1.00 20.23 229 TRP A O 1
ATOM 1725 N N . THR A 1 230 ? 4.884 -2.844 -4.416 1.00 17.08 230 THR A N 1
ATOM 1726 C CA . THR A 1 230 ? 5.371 -3.892 -3.526 1.00 17.83 230 THR A CA 1
ATOM 1727 C C . THR A 1 230 ? 4.306 -4.207 -2.487 1.00 20.93 230 THR A C 1
ATOM 1728 O O . THR A 1 230 ? 3.651 -3.307 -1.963 1.00 23.45 230 THR A O 1
ATOM 1732 N N . ASP A 1 231 ? 4.182 -5.482 -2.164 1.00 23.23 231 ASP A N 1
ATOM 1733 C CA . ASP A 1 231 ? 3.236 -5.962 -1.168 1.00 22.69 231 ASP A CA 1
ATOM 1734 C C . ASP A 1 231 ? 3.864 -5.941 0.220 1.00 24.00 231 ASP A C 1
ATOM 1735 O O . ASP A 1 231 ? 5.027 -6.299 0.394 1.00 24.64 231 ASP A O 1
ATOM 1740 N N . LYS A 1 232 ? 3.094 -5.519 1.209 1.00 21.68 232 LYS A N 1
ATOM 1741 C CA . LYS A 1 232 ? 3.534 -5.784 2.566 1.00 24.27 232 LYS A CA 1
ATOM 1742 C C . LYS A 1 232 ? 3.208 -7.235 2.917 1.00 22.25 232 LYS A C 1
ATOM 1743 O O . LYS A 1 232 ? 2.533 -7.944 2.166 1.00 23.40 232 LYS A O 1
ATOM 1749 N N . HIS A 1 233 ? 3.730 -7.698 4.048 1.00 18.77 233 HIS A N 1
ATOM 1750 C CA . HIS A 1 233 ? 3.595 -9.111 4.382 1.00 18.35 233 HIS A CA 1
ATOM 1751 C C . HIS A 1 233 ? 2.119 -9.484 4.541 1.00 21.04 233 HIS A C 1
ATOM 1752 O O . HIS A 1 233 ? 1.364 -8.795 5.236 1.00 21.54 233 HIS A O 1
ATOM 1759 N N . LEU A 1 234 ? 1.716 -10.584 3.899 1.00 18.00 234 LEU A N 1
ATOM 1760 C CA . LEU A 1 234 ? 0.331 -11.047 3.925 1.00 20.92 234 LEU A CA 1
ATOM 1761 C C . LEU A 1 234 ? 0.170 -12.174 4.937 1.00 21.22 234 LEU A C 1
ATOM 1762 O O . LEU A 1 234 ? 0.910 -13.168 4.900 1.00 22.49 234 LEU A O 1
ATOM 1767 N N . TRP A 1 235 ? -0.823 -12.033 5.819 1.00 19.40 235 TRP A N 1
ATOM 1768 C CA . TRP A 1 235 ? -1.231 -13.111 6.706 1.00 19.74 235 TRP A CA 1
ATOM 1769 C C . TRP A 1 235 ? -2.718 -12.982 7.000 1.00 19.63 235 TRP A C 1
ATOM 1770 O O . TRP A 1 235 ? -3.312 -11.924 6.804 1.00 20.25 235 TRP A O 1
ATOM 1781 N N . SER A 1 236 ? -3.303 -14.076 7.468 1.00 18.86 236 SER A N 1
ATOM 1782 C CA . SER A 1 236 ? -4.722 -14.140 7.799 1.00 19.67 236 SER A CA 1
ATOM 1783 C C . SER A 1 236 ? -4.874 -14.427 9.284 1.00 24.12 236 SER A C 1
ATOM 1784 O O . SER A 1 236 ? -4.312 -15.404 9.792 1.00 24.49 236 SER A O 1
ATOM 1787 N N . LEU A 1 237 ? -5.637 -13.582 9.977 1.00 21.40 237 LEU A N 1
ATOM 1788 C CA . LEU A 1 237 ? -5.888 -13.793 11.395 1.00 21.47 237 LEU A CA 1
ATOM 1789 C C . LEU A 1 237 ? -7.161 -13.046 11.765 1.00 23.29 237 LEU A C 1
ATOM 1790 O O . LEU A 1 237 ? -7.474 -12.006 11.180 1.00 23.57 237 LEU A O 1
ATOM 1795 N N . ARG A 1 238 ? -7.895 -13.596 12.724 1.00 21.49 238 ARG A N 1
ATOM 1796 C CA . ARG A 1 238 ? -9.114 -13.011 13.263 1.00 21.52 238 ARG A CA 1
ATOM 1797 C C . ARG A 1 238 ? -9.094 -13.226 14.767 1.00 21.80 238 ARG A C 1
ATOM 1798 O O . ARG A 1 238 ? -8.419 -14.136 15.257 1.00 22.60 238 ARG A O 1
ATOM 1806 N N . PRO A 1 239 ? -9.834 -12.416 15.527 1.00 22.33 239 PRO A N 1
ATOM 1807 C CA . PRO A 1 239 ? -9.831 -12.597 16.989 1.00 22.75 239 PRO A CA 1
ATOM 1808 C C . PRO A 1 239 ? -10.215 -13.992 17.463 1.00 24.47 239 PRO A C 1
ATOM 1809 O O . PRO A 1 239 ? -9.753 -14.410 18.530 1.00 26.70 239 PRO A O 1
ATOM 1813 N N . ALA A 1 240 ? -11.033 -14.737 16.712 1.00 22.90 240 ALA A N 1
ATOM 1814 C CA . ALA A 1 240 ? -11.364 -16.108 17.095 1.00 25.84 240 ALA A CA 1
ATOM 1815 C C . ALA A 1 240 ? -10.172 -17.063 17.036 1.00 26.72 240 ALA A C 1
ATOM 1816 O O . ALA A 1 240 ? -10.223 -18.130 17.658 1.00 29.00 240 ALA A O 1
ATOM 1818 N N . HIS A 1 241 ? -9.119 -16.719 16.315 1.00 25.25 241 HIS A N 1
ATOM 1819 C CA . HIS A 1 241 ? -8.059 -17.685 16.053 1.00 27.14 241 HIS A CA 1
ATOM 1820 C C . HIS A 1 241 ? -7.218 -17.909 17.308 1.00 28.76 241 HIS A C 1
ATOM 1821 O O . HIS A 1 241 ? -6.949 -16.963 18.053 1.00 26.29 241 HIS A O 1
ATOM 1828 N N . PRO A 1 242 ? -6.746 -19.137 17.542 1.00 32.91 242 PRO A N 1
ATOM 1829 C CA . PRO A 1 242 ? -5.915 -19.385 18.736 1.00 33.85 242 PRO A CA 1
ATOM 1830 C C . PRO A 1 242 ? -4.660 -18.532 18.811 1.00 28.15 242 PRO A C 1
ATOM 1831 O O . PRO A 1 242 ? -4.197 -18.251 19.923 1.00 32.76 242 PRO A O 1
ATOM 1835 N N . ASP A 1 243 ? -4.103 -18.100 17.677 1.00 28.45 243 ASP A N 1
ATOM 1836 C CA . ASP A 1 243 ? -2.909 -17.256 17.660 1.00 27.58 243 ASP A CA 1
ATOM 1837 C C . ASP A 1 243 ? -3.214 -15.771 17.840 1.00 25.92 243 ASP A C 1
ATOM 1838 O O . ASP A 1 243 ? -2.282 -14.962 17.856 1.00 26.13 243 ASP A O 1
ATOM 1843 N N . TRP A 1 244 ? -4.485 -15.386 17.971 1.00 24.00 244 TRP A N 1
ATOM 1844 C CA . TRP A 1 244 ? -4.805 -13.965 18.052 1.00 24.62 244 TRP A CA 1
ATOM 1845 C C . TRP A 1 244 ? -4.257 -13.339 19.325 1.00 21.68 244 TRP A C 1
ATOM 1846 O O . TRP A 1 244 ? -3.741 -12.217 19.289 1.00 22.83 244 TRP A O 1
ATOM 1857 N N . GLY A 1 245 ? -4.381 -14.037 20.457 1.00 23.44 245 GLY A N 1
ATOM 1858 C CA . GLY A 1 245 ? -3.915 -13.477 21.719 1.00 25.73 245 GLY A CA 1
ATOM 1859 C C . GLY A 1 245 ? -2.484 -12.981 21.639 1.00 23.25 245 GLY A C 1
ATOM 1860 O O . GLY A 1 245 ? -2.165 -11.879 22.094 1.00 23.39 245 GLY A O 1
ATOM 1861 N N . THR A 1 246 ? -1.599 -13.786 21.048 1.00 23.04 246 THR A N 1
ATOM 1862 C CA . THR A 1 246 ? -0.208 -13.368 20.916 1.00 21.99 246 THR A CA 1
ATOM 1863 C C . THR A 1 246 ? -0.094 -12.105 20.071 1.00 20.59 246 THR A C 1
ATOM 1864 O O . THR A 1 246 ? 0.623 -11.159 20.428 1.00 21.09 246 THR A O 1
ATOM 1868 N N . PHE A 1 247 ? -0.804 -12.068 18.945 1.00 20.00 247 PHE A N 1
ATOM 1869 C CA . PHE A 1 247 ? -0.749 -10.896 18.078 1.00 19.93 247 PHE A CA 1
ATOM 1870 C C . PHE A 1 247 ? -1.356 -9.673 18.748 1.00 18.96 247 PHE A C 1
ATOM 1871 O O . PHE A 1 247 ? -0.818 -8.558 18.634 1.00 19.94 247 PHE A O 1
ATOM 1879 N N . ARG A 1 248 ? -2.487 -9.861 19.428 1.00 19.32 248 ARG A N 1
ATOM 1880 C CA . ARG A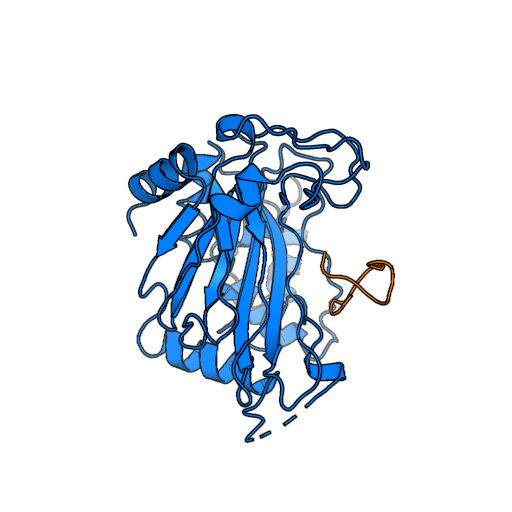 1 248 ? -3.105 -8.779 20.184 1.00 21.13 248 ARG A CA 1
ATOM 1881 C C . ARG A 1 248 ? -2.122 -8.197 21.185 1.00 21.23 248 ARG A C 1
ATOM 1882 O O . ARG A 1 248 ? -1.957 -6.976 21.269 1.00 21.87 248 ARG A O 1
ATOM 1890 N N . ASP A 1 249 ? -1.418 -9.067 21.918 1.00 21.57 249 ASP A N 1
ATOM 1891 C CA . ASP A 1 249 ? -0.433 -8.606 22.895 1.00 23.07 249 ASP A CA 1
ATOM 1892 C C . ASP A 1 249 ? 0.730 -7.893 22.214 1.00 22.39 249 ASP A C 1
ATOM 1893 O O . ASP A 1 249 ? 1.268 -6.913 22.752 1.00 23.26 249 ASP A O 1
ATOM 1898 N N . LEU A 1 250 ? 1.128 -8.367 21.030 1.00 21.15 250 LEU A N 1
ATOM 1899 C CA . LEU A 1 250 ? 2.164 -7.674 20.273 1.00 22.28 250 LEU A CA 1
ATOM 1900 C C . LEU A 1 250 ? 1.735 -6.250 19.957 1.00 21.04 250 LEU A C 1
ATOM 1901 O O . LEU A 1 250 ? 2.494 -5.297 20.174 1.00 22.67 250 LEU A O 1
ATOM 1906 N N . MET A 1 251 ? 0.498 -6.082 19.470 1.00 19.89 251 MET A N 1
ATOM 1907 C CA . MET A 1 251 ? 0.041 -4.754 19.076 1.00 20.02 251 MET A CA 1
ATOM 1908 C C . MET A 1 251 ? 0.011 -3.802 20.261 1.00 23.34 251 MET A C 1
ATOM 1909 O O . MET A 1 251 ? 0.310 -2.610 20.121 1.00 23.30 251 MET A O 1
ATOM 1914 N N . ILE A 1 252 ? -0.368 -4.307 21.437 1.00 21.02 252 ILE A N 1
ATOM 1915 C CA . ILE A 1 252 ? -0.386 -3.480 22.638 1.00 23.03 252 ILE A CA 1
ATOM 1916 C C . ILE A 1 252 ? 1.025 -3.052 23.031 1.00 24.57 252 ILE A C 1
ATOM 1917 O O . ILE A 1 252 ? 1.243 -1.917 23.466 1.00 26.73 252 ILE A O 1
ATOM 1922 N N . GLU A 1 253 ? 2.006 -3.944 22.867 1.00 23.45 253 GLU A N 1
ATOM 1923 C CA . GLU A 1 253 ? 3.381 -3.654 23.266 1.00 27.29 253 GLU A CA 1
ATOM 1924 C C . GLU A 1 253 ? 4.070 -2.679 22.311 1.00 25.31 253 GLU A C 1
ATOM 1925 O O . GLU A 1 253 ? 4.889 -1.864 22.753 1.00 29.33 253 GLU A O 1
ATOM 1931 N N . LEU A 1 254 ? 3.762 -2.743 21.016 1.00 23.09 254 LEU A N 1
ATOM 1932 C CA . LEU A 1 254 ? 4.478 -1.943 20.028 1.00 24.58 254 LEU A CA 1
ATOM 1933 C C . LEU A 1 254 ? 4.197 -0.455 20.210 1.00 25.84 254 LEU A C 1
ATOM 1934 O O . LEU A 1 254 ? 3.127 -0.051 20.670 1.00 28.14 254 LEU A O 1
ATOM 1939 N N . GLU A 1 255 ? 5.177 0.367 19.827 1.00 23.96 255 GLU A N 1
ATOM 1940 C CA . GLU A 1 255 ? 4.978 1.805 19.777 1.00 26.04 255 GLU A CA 1
ATOM 1941 C C . GLU A 1 255 ? 4.404 2.187 18.419 1.00 24.52 255 GLU A C 1
ATOM 1942 O O . GLU A 1 255 ? 4.476 1.407 17.461 1.00 22.62 255 GLU A O 1
ATOM 1948 N N . PRO A 1 256 ? 3.811 3.380 18.303 1.00 23.99 256 PRO A N 1
ATOM 1949 C CA . PRO A 1 256 ? 3.275 3.801 16.995 1.00 24.00 256 PRO A CA 1
ATOM 1950 C C . PRO A 1 256 ? 4.254 3.661 15.837 1.00 24.18 256 PRO A C 1
ATOM 1951 O O . PRO A 1 256 ? 3.860 3.203 14.755 1.00 21.59 256 PRO A O 1
ATOM 1955 N N . ARG A 1 257 ? 5.526 4.019 16.039 1.00 24.21 257 ARG A N 1
ATOM 1956 C CA . ARG A 1 257 ? 6.498 3.933 14.952 1.00 23.94 257 ARG A CA 1
ATOM 1957 C C . ARG A 1 257 ? 6.658 2.501 14.452 1.00 23.15 257 ARG A C 1
ATOM 1958 O O . ARG A 1 257 ? 6.941 2.280 13.269 1.00 23.66 257 ARG A O 1
ATOM 1966 N N . GLN A 1 258 ? 6.444 1.515 15.323 1.00 22.30 258 GLN A N 1
ATOM 1967 C CA . GLN A 1 258 ? 6.560 0.118 14.929 1.00 19.15 258 GLN A CA 1
ATOM 1968 C C . GLN A 1 258 ? 5.295 -0.385 14.251 1.00 21.40 258 GLN A C 1
ATOM 1969 O O . GLN A 1 258 ? 5.371 -1.098 13.247 1.00 20.54 258 GLN A O 1
ATOM 1975 N N . ARG A 1 259 ? 4.120 -0.037 14.787 1.00 20.07 259 ARG A N 1
ATOM 1976 C CA . ARG A 1 259 ? 2.881 -0.470 14.146 1.00 19.14 259 ARG A CA 1
ATOM 1977 C C . ARG A 1 259 ? 2.782 0.054 12.723 1.00 18.58 259 ARG A C 1
ATOM 1978 O O . ARG A 1 259 ? 2.141 -0.574 11.877 1.00 18.28 259 ARG A O 1
ATOM 1986 N N . HIS A 1 260 ? 3.389 1.213 12.455 1.00 19.95 260 HIS A N 1
ATOM 1987 C CA . HIS A 1 260 ? 3.348 1.797 11.123 1.00 19.57 260 HIS A CA 1
ATOM 1988 C C . HIS A 1 260 ? 3.819 0.810 10.059 1.00 18.85 260 HIS A C 1
ATOM 1989 O O . HIS A 1 260 ? 3.315 0.814 8.931 1.00 17.30 260 HIS A O 1
ATOM 1996 N N . LEU A 1 261 ? 4.787 -0.045 10.398 1.00 18.29 261 LEU A N 1
ATOM 1997 C CA . LEU A 1 261 ? 5.333 -0.970 9.412 1.00 18.49 261 LEU A CA 1
ATOM 1998 C C . LEU A 1 261 ? 4.347 -2.061 9.034 1.00 18.63 261 LEU A C 1
ATOM 1999 O O . LEU A 1 261 ? 4.528 -2.719 8.006 1.00 18.15 261 LEU A O 1
ATOM 2004 N N . LEU A 1 262 ? 3.295 -2.252 9.824 1.00 17.90 262 LEU A N 1
ATOM 2005 C CA . LEU A 1 262 ? 2.240 -3.200 9.498 1.00 18.95 262 LEU A CA 1
ATOM 2006 C C . LEU A 1 262 ? 1.091 -2.555 8.727 1.00 19.95 262 LEU A C 1
ATOM 2007 O O . LEU A 1 262 ? 0.086 -3.221 8.454 1.00 19.67 262 LEU A O 1
ATOM 2012 N N . GLY A 1 263 ? 1.220 -1.284 8.360 1.00 16.86 263 GLY A N 1
ATOM 2013 C CA . GLY A 1 263 ? 0.134 -0.590 7.694 1.00 18.92 263 GLY A CA 1
ATOM 2014 C C . GLY A 1 263 ? -0.887 -0.015 8.641 1.00 17.55 263 GLY A C 1
ATOM 2015 O O . GLY A 1 263 ? -1.995 0.340 8.219 1.00 18.46 263 GLY A O 1
ATOM 2016 N N . PHE A 1 264 ? -0.546 0.106 9.915 1.00 17.83 264 PHE A N 1
ATOM 2017 C CA . PHE A 1 264 ? -1.477 0.688 10.874 1.00 18.62 264 PHE A CA 1
ATOM 2018 C C . PHE A 1 264 ? -1.731 2.154 10.512 1.00 20.05 264 PHE A C 1
ATOM 2019 O O . PHE A 1 264 ? -0.793 2.868 10.148 1.00 21.03 264 PHE A O 1
ATOM 2027 N N . PRO A 1 265 ? -2.966 2.643 10.599 1.00 19.82 265 PRO A N 1
ATOM 2028 C CA . PRO A 1 265 ? -3.221 4.058 10.251 1.00 20.06 265 PRO A CA 1
ATOM 2029 C C . PRO A 1 265 ? -2.482 4.984 11.198 1.00 21.82 265 PRO A C 1
ATOM 2030 O O . PRO A 1 265 ? -2.597 4.854 12.424 1.00 21.65 265 PRO A O 1
ATOM 2034 N N . PRO A 1 266 ? -1.733 5.948 10.678 1.00 20.85 266 PRO A N 1
ATOM 2035 C CA . PRO A 1 266 ? -0.884 6.765 11.546 1.00 22.77 266 PRO A CA 1
ATOM 2036 C C . PRO A 1 266 ? -1.684 7.815 12.295 1.00 25.31 266 PRO A C 1
ATOM 2037 O O . PRO A 1 266 ? -2.862 8.072 11.988 1.00 22.80 266 PRO A O 1
ATOM 2041 N N . PRO A 1 267 ? -1.084 8.437 13.305 1.00 26.40 267 PRO A N 1
ATOM 2042 C CA . PRO A 1 267 ? -1.733 9.585 13.944 1.00 27.47 267 PRO A CA 1
ATOM 2043 C C . PRO A 1 267 ? -2.131 10.612 12.893 1.00 26.37 267 PRO A C 1
ATOM 2044 O O . PRO A 1 267 ? -1.381 10.886 11.950 1.00 28.77 267 PRO A O 1
ATOM 2048 N N . GLY A 1 268 ? -3.332 11.161 13.048 1.00 26.18 268 GLY A N 1
ATOM 2049 C CA . GLY A 1 268 ? -3.880 12.123 12.114 1.00 30.64 268 GLY A CA 1
ATOM 2050 C C . GLY A 1 268 ? -4.560 11.530 10.898 1.00 27.71 268 GLY A C 1
ATOM 2051 O O . GLY A 1 268 ? -5.168 12.278 10.121 1.00 35.04 268 GLY A O 1
ATOM 2052 N N . ASP A 1 269 ? -4.486 10.220 10.706 1.00 27.22 269 ASP A N 1
ATOM 2053 C CA . ASP A 1 269 ? -5.125 9.604 9.554 1.00 27.47 269 ASP A CA 1
ATOM 2054 C C . ASP A 1 269 ? -6.642 9.768 9.641 1.00 25.82 269 ASP A C 1
ATOM 2055 O O . ASP A 1 269 ? -7.235 9.727 10.722 1.00 26.81 269 ASP A O 1
ATOM 2060 N N . ASP A 1 270 ? -7.272 9.951 8.474 1.00 27.09 270 ASP A N 1
ATOM 2061 C CA . ASP A 1 270 ? -8.725 10.095 8.419 1.00 28.76 270 ASP A CA 1
ATOM 2062 C C . ASP A 1 270 ? -9.463 8.892 9.001 1.00 25.87 270 ASP A C 1
ATOM 2063 O O . ASP A 1 270 ? -10.646 9.011 9.347 1.00 24.86 270 ASP A O 1
ATOM 2068 N N . TYR A 1 271 ? -8.805 7.739 9.105 1.00 24.64 271 TYR A N 1
ATOM 2069 C CA . TYR A 1 271 ? -9.472 6.567 9.661 1.00 23.96 271 TYR A CA 1
ATOM 2070 C C . TYR A 1 271 ? -9.939 6.805 11.094 1.00 22.41 271 TYR A C 1
ATOM 2071 O O . TYR A 1 271 ? -10.971 6.265 11.504 1.00 22.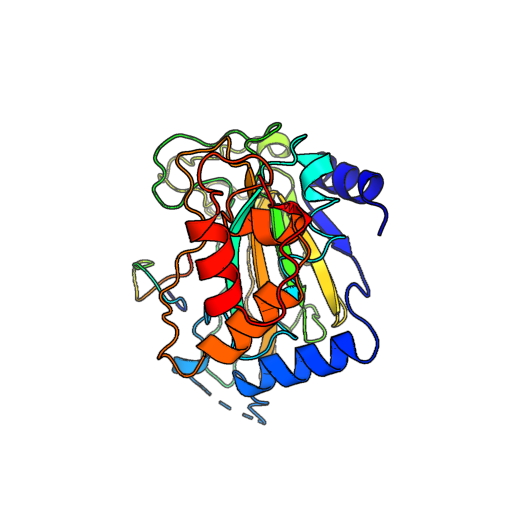78 271 TYR A O 1
ATOM 2080 N N . TRP A 1 272 ? -9.212 7.620 11.856 1.00 22.07 272 TRP A N 1
ATOM 2081 C CA . TRP A 1 272 ? -9.469 7.768 13.287 1.00 24.16 272 TRP A CA 1
ATOM 2082 C C . TRP A 1 272 ? -10.680 8.656 13.549 1.00 26.74 272 TRP A C 1
ATOM 2083 O O . TRP A 1 272 ? -10.718 9.824 13.141 1.00 27.78 272 TRP A O 1
ATOM 2094 N N . THR A 1 273 ? -11.667 8.091 14.238 1.00 24.81 273 THR A N 1
ATOM 2095 C CA . THR A 1 273 ? -12.854 8.794 14.702 1.00 27.10 273 THR A CA 1
ATOM 2096 C C . THR A 1 273 ? -13.171 8.281 16.097 1.00 27.40 273 THR A C 1
ATOM 2097 O O . THR A 1 273 ? -12.558 7.328 16.581 1.00 26.95 273 THR A O 1
ATOM 2101 N N . GLU A 1 274 ? -14.158 8.897 16.748 1.00 29.94 274 GLU A N 1
ATOM 2102 C CA . GLU A 1 274 ? -14.583 8.373 18.042 1.00 28.45 274 GLU A CA 1
ATOM 2103 C C . GLU A 1 274 ? -14.936 6.895 17.946 1.00 30.22 274 GLU A C 1
ATOM 2104 O O . GLU A 1 274 ? -14.569 6.098 18.820 1.00 31.01 274 GLU A O 1
ATOM 2110 N N . GLU A 1 275 ? -15.621 6.501 16.869 1.00 28.42 275 GLU A N 1
ATOM 2111 C CA . GLU A 1 275 ? -16.025 5.106 16.736 1.00 27.54 275 GLU A CA 1
ATOM 2112 C C . GLU A 1 275 ? -14.834 4.178 16.515 1.00 26.08 275 GLU A C 1
ATOM 2113 O O . GLU A 1 275 ? -14.804 3.075 17.069 1.00 25.81 275 GLU A O 1
ATOM 2119 N N . THR A 1 276 ? -13.871 4.563 15.670 1.00 23.76 276 THR A N 1
ATOM 2120 C CA . THR A 1 276 ? -12.757 3.640 15.457 1.00 21.61 276 THR A CA 1
ATOM 2121 C C . THR A 1 276 ? -11.778 3.628 16.620 1.00 23.95 276 THR A C 1
ATOM 2122 O O . THR A 1 276 ? -11.097 2.624 16.828 1.00 22.77 276 THR A O 1
ATOM 2126 N N . ILE A 1 277 ? -11.687 4.712 17.396 1.00 25.00 277 ILE A N 1
ATOM 2127 C CA . ILE A 1 277 ? -10.901 4.629 18.622 1.00 25.05 277 ILE A CA 1
ATOM 2128 C C . ILE A 1 277 ? -11.543 3.628 19.577 1.00 26.16 277 ILE A C 1
ATOM 2129 O O . ILE A 1 277 ? -10.861 2.770 20.161 1.00 25.78 277 ILE A O 1
ATOM 2134 N N . LYS A 1 278 ? -12.872 3.687 19.706 1.00 26.28 278 LYS A N 1
ATOM 2135 C CA . LYS A 1 278 ? -13.588 2.726 20.540 1.00 26.60 278 LYS A CA 1
ATOM 2136 C C . LYS A 1 278 ? -13.338 1.301 20.065 1.00 26.28 278 LYS A C 1
ATOM 2137 O O . LYS A 1 278 ? -13.050 0.406 20.867 1.00 25.17 278 LYS A O 1
ATOM 2143 N N . HIS A 1 279 ? -13.462 1.060 18.760 1.00 23.40 279 HIS A N 1
ATOM 2144 C CA . HIS A 1 279 ? -13.249 -0.298 18.276 1.00 24.28 279 HIS A CA 1
ATOM 2145 C C . HIS A 1 279 ? -11.809 -0.748 18.483 1.00 22.14 279 HIS A C 1
ATOM 2146 O O . HIS A 1 279 ? -11.550 -1.939 18.694 1.00 22.20 279 HIS A O 1
ATOM 2153 N N . LEU A 1 280 ? -10.851 0.176 18.419 1.00 20.83 280 LEU A N 1
ATOM 2154 C CA . LEU A 1 280 ? -9.471 -0.215 18.661 1.00 20.79 280 LEU A CA 1
ATOM 2155 C C . LEU A 1 280 ? -9.292 -0.687 20.099 1.00 22.24 280 LEU A C 1
ATOM 2156 O O . LEU A 1 280 ? -8.660 -1.720 20.351 1.00 22.21 280 LEU A O 1
ATOM 2161 N N . SER A 1 281 ? -9.848 0.059 21.058 1.00 24.64 281 SER A N 1
ATOM 2162 C CA . SER A 1 281 ? -9.760 -0.342 22.459 1.00 24.60 281 SER A CA 1
ATOM 2163 C C . SER A 1 281 ? -10.446 -1.674 22.709 1.00 26.48 281 SER A C 1
ATOM 2164 O O . SER A 1 281 ? -10.005 -2.443 23.573 1.00 28.86 281 SER A O 1
ATOM 2167 N N . GLU A 1 282 ? -11.534 -1.954 21.988 1.00 23.26 282 GLU A N 1
ATOM 2168 C CA . GLU A 1 282 ? -12.242 -3.219 22.169 1.00 24.14 282 GLU A CA 1
ATOM 2169 C C . GLU A 1 282 ? -11.401 -4.393 21.690 1.00 23.35 282 GLU A C 1
ATOM 2170 O O . GLU A 1 282 ? -11.323 -5.429 22.364 1.00 26.59 282 GLU A O 1
ATOM 2176 N N . MET A 1 283 ? -10.762 -4.250 20.528 1.00 20.97 283 MET A N 1
ATOM 2177 C CA . MET A 1 283 ? -9.978 -5.340 19.966 1.00 20.51 283 MET A CA 1
ATOM 2178 C C . MET A 1 283 ? -8.648 -5.527 20.678 1.00 20.71 283 MET A C 1
ATOM 2179 O O . MET A 1 283 ? -8.121 -6.642 20.707 1.00 20.78 283 MET A O 1
ATOM 2184 N N . TYR A 1 284 ? -8.083 -4.460 21.233 1.00 20.56 284 TYR A N 1
ATOM 2185 C CA . TYR A 1 284 ? -6.757 -4.506 21.844 1.00 19.80 284 TYR A CA 1
ATOM 2186 C C . TYR A 1 284 ? -6.845 -3.900 23.238 1.00 22.82 284 TYR A C 1
ATOM 2187 O O . TYR A 1 284 ? -6.319 -2.807 23.480 1.00 23.31 284 TYR A O 1
ATOM 2196 N N . PRO A 1 285 ? -7.513 -4.577 24.173 1.00 21.68 285 PRO A N 1
ATOM 2197 C CA . PRO A 1 285 ? -7.745 -3.978 25.497 1.00 23.22 285 PRO A CA 1
ATOM 2198 C C . PRO A 1 285 ? -6.432 -3.666 26.196 1.00 27.82 285 PRO A C 1
ATOM 2199 O O . PRO A 1 285 ? -5.564 -4.532 26.337 1.00 27.01 285 PRO A O 1
ATOM 2203 N N . GLY A 1 286 ? -6.291 -2.413 26.629 1.00 25.87 286 GLY A N 1
ATOM 2204 C CA . GLY A 1 286 ? -5.050 -1.930 27.194 1.00 29.30 286 GLY A CA 1
ATOM 2205 C C . GLY A 1 286 ? -4.179 -1.119 26.254 1.00 29.49 286 GLY A C 1
ATOM 2206 O O . GLY A 1 286 ? -3.213 -0.509 26.719 1.00 31.56 286 GLY A O 1
ATOM 2207 N N . ILE A 1 287 ? -4.490 -1.090 24.953 1.00 25.43 287 ILE A N 1
ATOM 2208 C CA . ILE A 1 287 ? -3.689 -0.313 24.010 1.00 22.93 287 ILE A CA 1
ATOM 2209 C C . ILE A 1 287 ? -3.753 1.184 24.346 1.00 25.90 287 ILE A C 1
ATOM 2210 O O . ILE A 1 287 ? -4.778 1.714 24.796 1.00 27.91 287 ILE A O 1
ATOM 2215 N N . ASP A 1 288 ? -2.635 1.873 24.120 1.00 27.03 288 ASP A N 1
ATOM 2216 C CA . ASP A 1 288 ? -2.569 3.310 24.358 1.00 29.84 288 ASP A CA 1
ATOM 2217 C C . ASP A 1 288 ? -3.117 4.022 23.126 1.00 28.16 288 ASP A C 1
ATOM 2218 O O . ASP A 1 288 ? -2.490 4.009 22.065 1.00 27.60 288 ASP A O 1
ATOM 2223 N N . VAL A 1 289 ? -4.286 4.656 23.262 1.00 29.84 289 VAL A N 1
ATOM 2224 C CA . VAL A 1 289 ? -4.900 5.325 22.116 1.00 30.03 289 VAL A CA 1
ATOM 2225 C C . VAL A 1 289 ? -4.524 6.795 22.005 1.00 32.85 289 VAL A C 1
ATOM 2226 O O . VAL A 1 289 ? -4.832 7.423 20.980 1.00 31.88 289 VAL A O 1
ATOM 2230 N N . GLU A 1 290 ? -3.862 7.360 23.012 1.00 35.00 290 GLU A N 1
ATOM 2231 C CA . GLU A 1 290 ? -3.563 8.790 23.010 1.00 35.44 290 GLU A CA 1
ATOM 2232 C C . GLU A 1 290 ? -2.880 9.281 21.739 1.00 34.18 290 GLU A C 1
ATOM 2233 O O . GLU A 1 290 ? -3.255 10.361 21.253 1.00 37.27 290 GLU A O 1
ATOM 2239 N N . PRO A 1 291 ? -1.901 8.579 21.163 1.00 32.18 291 PRO A N 1
ATOM 2240 C CA . PRO A 1 291 ? -1.281 9.085 19.927 1.00 31.44 291 PRO A CA 1
ATOM 2241 C C . PRO A 1 291 ? -2.256 9.236 18.773 1.00 35.06 291 PRO A C 1
ATOM 2242 O O . PRO A 1 291 ? -1.968 9.992 17.836 1.00 34.90 291 PRO A O 1
ATOM 2246 N N . TYR A 1 292 ? -3.404 8.554 18.811 1.00 29.08 292 TYR A N 1
ATOM 2247 C CA . TYR A 1 292 ? -4.314 8.502 17.674 1.00 29.33 292 TYR A CA 1
ATOM 2248 C C . TYR A 1 292 ? -5.596 9.296 17.878 1.00 31.40 292 TYR A C 1
ATOM 2249 O O . TYR A 1 292 ? -6.381 9.425 16.931 1.00 30.54 292 TYR A O 1
ATOM 2258 N N . LEU A 1 293 ? -5.829 9.818 19.073 1.00 33.32 293 LEU A N 1
ATOM 2259 C CA . LEU A 1 293 ? -7.057 10.550 19.341 1.00 37.22 293 LEU A CA 1
ATOM 2260 C C . LEU A 1 293 ? -7.181 11.732 18.387 1.00 43.32 293 LEU A C 1
ATOM 2261 O O . LEU A 1 293 ? -6.251 12.547 18.292 1.00 45.36 293 LEU A O 1
ATOM 2266 N N . PRO A 1 294 ? -8.300 11.864 17.662 1.00 44.05 294 PRO A N 1
ATOM 2267 C CA . PRO A 1 294 ? -8.512 12.990 16.745 1.00 47.78 294 PRO A CA 1
ATOM 2268 C C . PRO A 1 294 ? -8.422 14.330 17.474 1.00 53.97 294 PRO A C 1
ATOM 2269 O O . PRO A 1 294 ? -9.063 14.467 18.515 1.00 48.98 294 PRO A O 1
ATOM 2273 N N . TRP B 2 1 ? 10.389 -23.194 -3.508 1.00 30.00 15 TRP C N 1
ATOM 2274 C CA . TRP B 2 1 ? 10.248 -24.405 -2.661 1.00 30.00 15 TRP C CA 1
ATOM 2275 C C . TRP B 2 1 ? 10.557 -24.074 -1.200 1.00 30.00 15 TRP C C 1
ATOM 2276 O O . TRP B 2 1 ? 11.116 -23.002 -0.966 1.00 30.00 15 TRP C O 1
ATOM 2287 N N . TYR B 2 2 ? 10.206 -24.957 -0.272 1.00 35.33 16 TYR C N 1
ATOM 2288 C CA . TYR B 2 2 ? 10.477 -24.823 1.184 1.00 36.83 16 TYR C CA 1
ATOM 2289 C C . TYR B 2 2 ? 9.894 -23.526 1.748 1.00 33.28 16 TYR C C 1
ATOM 2290 O O . TYR B 2 2 ? 10.436 -23.037 2.735 1.00 28.47 16 TYR C O 1
ATOM 2306 N N . GLY B 2 3 ? 8.812 -23.039 1.158 1.00 29.87 17 GLY C N 1
ATOM 2307 C CA . GLY B 2 3 ? 8.132 -21.834 1.653 1.00 28.46 17 GLY C CA 1
ATOM 2308 C C . GLY B 2 3 ? 6.704 -22.105 2.070 1.00 28.43 17 GLY C C 1
ATOM 2309 O O . GLY B 2 3 ? 6.450 -23.204 2.562 1.00 29.40 17 GLY C O 1
ATOM 2313 N N . TRP B 2 4 ? 5.808 -21.145 1.859 1.00 27.02 18 TRP C N 1
ATOM 2314 C CA . TRP B 2 4 ? 4.401 -21.238 2.316 1.00 28.49 18 TRP C CA 1
ATOM 2315 C C . TRP B 2 4 ? 3.426 -20.653 1.297 1.00 28.28 18 TRP C C 1
ATOM 2316 O O . TRP B 2 4 ? 2.230 -20.781 1.534 1.00 32.66 18 TRP C O 1
ATOM 2336 N N . ALA B 2 5 ? 3.896 -20.038 0.216 1.00 31.09 19 ALA C N 1
ATOM 2337 C CA . ALA B 2 5 ? 3.008 -19.324 -0.724 1.00 35.80 19 ALA C CA 1
ATOM 2338 C C . ALA B 2 5 ? 3.476 -19.418 -2.167 1.00 38.25 19 ALA C C 1
ATOM 2339 O O . ALA B 2 5 ? 4.669 -19.359 -2.392 1.00 38.09 19 ALA C O 1
ATOM 2346 N N . SER B 2 6 ? 2.542 -19.392 -3.103 1.00 37.52 20 SER C N 1
ATOM 2347 C CA . SER B 2 6 ? 2.861 -19.401 -4.544 1.00 41.26 20 SER C CA 1
ATOM 2348 C C . SER B 2 6 ? 3.595 -20.698 -4.866 1.00 45.62 20 SER C C 1
ATOM 2349 O O . SER B 2 6 ? 3.228 -21.723 -4.297 1.00 45.56 20 SER C O 1
ATOM 2357 N N . ASN B 2 7 ? 4.585 -20.655 -5.742 1.00 47.04 21 ASN C N 1
ATOM 2358 C CA . ASN B 2 7 ? 5.334 -21.863 -6.155 1.00 52.86 21 ASN C CA 1
ATOM 2359 C C . ASN B 2 7 ? 6.707 -21.438 -6.664 1.00 53.94 21 ASN C C 1
ATOM 2360 O O . ASN B 2 7 ? 6.807 -20.369 -7.284 1.00 52.98 21 ASN C O 1
ATOM 2371 N N . ASP B 2 8 ? 7.707 -22.262 -6.405 1.00 30.00 22 ASP C N 1
ATOM 2372 C CA . ASP B 2 8 ? 9.091 -21.941 -6.820 1.00 30.00 22 ASP C CA 1
ATOM 2373 C C . ASP B 2 8 ? 9.464 -22.884 -7.966 1.00 30.00 22 ASP C C 1
ATOM 2374 O O . ASP B 2 8 ? 10.656 -22.981 -8.282 1.00 30.00 22 ASP C O 1
ATOM 2378 N N . GLY B 2 9 ? 8.478 -23.578 -8.536 1.00 81.32 23 GLY C N 1
ATOM 2379 C CA . GLY B 2 9 ? 8.745 -24.562 -9.597 1.00 88.51 23 GLY C CA 1
ATOM 2380 C C . GLY B 2 9 ? 8.766 -25.976 -9.041 1.00 89.67 23 GLY C C 1
ATOM 2381 O O . GLY B 2 9 ? 8.885 -26.907 -9.847 1.00 95.07 23 GLY C O 1
ATOM 2385 N N . GLU B 2 10 ? 8.672 -26.143 -7.723 1.00 80.63 24 GLU C N 1
ATOM 2386 C CA . GLU B 2 10 ? 8.627 -27.478 -7.074 1.00 82.84 24 GLU C CA 1
ATOM 2387 C C . GLU B 2 10 ? 7.394 -27.500 -6.181 1.00 78.29 24 GLU C C 1
ATOM 2388 O O . GLU B 2 10 ? 6.446 -28.217 -6.526 1.00 84.10 24 GLU C O 1
ATOM 2400 N N . GLY B 2 11 ? 7.394 -26.747 -5.088 1.00 66.48 25 GLY C N 1
ATOM 2401 C CA . GLY B 2 11 ? 6.248 -26.602 -4.212 1.00 57.57 25 GLY C CA 1
ATOM 2402 C C . GLY B 2 11 ? 6.057 -25.163 -3.779 1.00 49.85 25 GLY C C 1
ATOM 2403 O O . GLY B 2 11 ? 6.452 -24.242 -4.500 1.00 51.45 25 GLY C O 1
ATOM 2407 N N . VAL B 2 12 ? 5.475 -24.951 -2.597 1.00 39.91 26 VAL C N 1
ATOM 2408 C CA . VAL B 2 12 ? 5.214 -23.593 -2.132 1.00 38.88 26 VAL C CA 1
ATOM 2409 C C . VAL B 2 12 ? 6.529 -22.881 -1.847 1.00 36.61 26 VAL C C 1
ATOM 2410 O O . VAL B 2 12 ? 7.531 -23.501 -1.466 1.00 36.06 26 VAL C O 1
ATOM 2423 N N . ALA B 2 13 ? 6.522 -21.559 -2.007 1.00 32.82 27 ALA C N 1
ATOM 2424 C CA . ALA B 2 13 ? 7.753 -20.787 -2.024 1.00 32.86 27 ALA C CA 1
ATOM 2425 C C . ALA B 2 13 ? 7.771 -19.728 -0.930 1.00 30.53 27 ALA C C 1
ATOM 2426 O O . ALA B 2 13 ? 6.745 -19.377 -0.346 1.00 27.60 27 ALA C O 1
ATOM 2433 N N . ILE B 2 14 ? 8.969 -19.235 -0.646 1.00 27.49 28 ILE C N 1
ATOM 2434 C CA . ILE B 2 14 ? 9.149 -18.078 0.219 1.00 26.14 28 ILE C CA 1
ATOM 2435 C C . ILE B 2 14 ? 8.768 -16.825 -0.557 1.00 36.30 28 ILE C C 1
ATOM 2436 O O . ILE B 2 14 ? 9.124 -16.668 -1.732 1.00 36.38 28 ILE C O 1
ATOM 2452 N N . ILE B 2 15 ? 8.043 -15.926 0.101 1.00 32.47 29 ILE C N 1
ATOM 2453 C CA . ILE B 2 15 ? 7.597 -14.669 -0.495 1.00 35.98 29 ILE C CA 1
ATOM 2454 C C . ILE B 2 15 ? 7.757 -13.577 0.572 1.00 43.51 29 ILE C C 1
ATOM 2455 O O . ILE B 2 15 ? 8.596 -13.685 1.478 1.00 40.77 29 ILE C O 1
#